Protein AF-A0AA41NEC6-F1 (afdb_monomer_lite)

Sequence (275 aa):
MKEASIQVDQLSPKTQAAPTDGHVLLQLNSQLFVGGTATRQRGFLGCIRSLQLNGMALDLEERAMVTPGVQPGCRGHCGSYGKLCRNGGKCREKPSGFFCDCSSSAYAGPFCSHEHSDIDQETALAGAQGFTGCLSAVQLNHVAPLKAALHPSHPAPVTVTGHVTESSCVAPAGTDATSRERTHSFADHSGTKDDREPLTHAIKSDSAVIGGLIAVVIFILLCIAAIAVRIYQQKRLYKRNEAKRSENVESAQDVLKSELNIQNTVNESQKEYFF

Radius of gyration: 41.67 Å; chains: 1; bounding box: 81×92×120 Å

Secondary structure (DSSP, 8-state):
--EEEE--TTSPPEEEEPPTT--SS----SPP-SSS-TT-SS---S---S-EETTEEP-HHHHHHTSTT--SS---HHHHHGGG--TTPEEEEETTEEEEE-TTSSEETTTT-EE-TTS-HHHHHHHHH---S---S--BTTB-SHHHHTSTT--------S------------S-------------------------------HHHHHHHHHHHHHHHHHHHHHHHHHHHHHHHHHHHHHHHHHHHHHHHHHHHHHHHHHHTTT--------

Foldseek 3Di:
DDWDWDDDDPDDIDIDHDDPPDDPDPPDPDDDDDQADPVPPDGHDADDPQDDDPNHTDPVQVVQVPDPPGHRDDDFLCNVCVVLQPAPFGWDGDRPHIFTHCVVGQADDRRSPHHPPPAPPVRVVCVVVDDDADDAFDDDPNDPDVVVVPDPPDPDPDDDDDDDDDDDRDDPPDPDPPPPPPPPDPDDDDDDDDDDDDDPPDPPPVPVVVVVVVVVVVVVVVVVVVVVVVVVVVVVVVVVVVVVVVVVVVVVVVVVVVVVVVVVVVPPPDDDDDD

Organism: Sciurus carolinensis (NCBI:txid30640)

InterPro domains:
  IPR000742 EGF-like domain [PS50026] (75-113)
  IPR001791 Laminin G domain [PF02210] (2-55)
  IPR001791 Laminin G domain [PS50025] (1-74)
  IPR013320 Concanavalin A-like lectin/glucanase domain superfamily [SSF49899] (3-76)
  IPR050372 Neurexin-related cell adhesion and synaptic protein [PTHR15036] (2-116)

Structure (mmCIF, N/CA/C/O backbone):
data_AF-A0AA41NEC6-F1
#
_entry.id   AF-A0AA41NEC6-F1
#
loop_
_atom_site.group_PDB
_atom_site.id
_atom_site.type_symbol
_atom_site.label_atom_id
_atom_site.label_alt_id
_atom_site.label_comp_id
_atom_site.label_asym_id
_atom_site.label_entity_id
_atom_site.label_seq_id
_atom_site.pdbx_PDB_ins_code
_atom_site.Cartn_x
_atom_site.Cartn_y
_atom_site.Cartn_z
_atom_site.occupancy
_atom_site.B_iso_or_equiv
_atom_site.auth_seq_id
_atom_site.auth_comp_id
_atom_site.auth_asym_id
_atom_site.auth_atom_id
_atom_site.pdbx_PDB_model_num
ATOM 1 N N . MET A 1 1 ? -1.261 -32.528 27.738 1.00 62.19 1 MET A N 1
ATOM 2 C CA . MET A 1 1 ? -1.260 -31.120 28.198 1.00 62.19 1 MET A CA 1
ATOM 3 C C . MET A 1 1 ? -2.325 -30.380 27.404 1.00 62.19 1 MET A C 1
ATOM 5 O O . MET A 1 1 ? -2.537 -30.752 26.260 1.00 62.19 1 MET A O 1
ATOM 9 N N . LYS A 1 2 ? -3.055 -29.435 28.007 1.00 73.12 2 LYS A N 1
ATOM 10 C CA . LYS A 1 2 ? -4.070 -28.644 27.290 1.00 73.12 2 LYS A CA 1
ATOM 11 C C . LYS A 1 2 ? -3.402 -27.407 26.720 1.00 73.12 2 LYS A C 1
ATOM 13 O O . LYS A 1 2 ? -2.669 -26.736 27.444 1.00 73.12 2 LYS A O 1
ATOM 18 N N . GLU A 1 3 ? -3.667 -27.112 25.462 1.00 84.38 3 GLU A N 1
ATOM 19 C CA . GLU A 1 3 ? -3.006 -26.029 24.754 1.00 84.38 3 GLU A CA 1
ATOM 20 C C . GLU A 1 3 ? -3.979 -25.299 23.831 1.00 84.38 3 GLU A C 1
ATOM 22 O O . GLU A 1 3 ? -4.956 -25.875 23.356 1.00 84.38 3 GLU A O 1
ATOM 27 N N . ALA A 1 4 ? -3.722 -24.014 23.616 1.00 86.75 4 ALA A N 1
ATOM 28 C CA . ALA A 1 4 ? -4.403 -23.185 22.638 1.00 86.75 4 ALA A CA 1
ATOM 29 C C . ALA A 1 4 ? -3.397 -22.796 21.556 1.00 86.75 4 ALA A C 1
ATOM 31 O O . ALA A 1 4 ? -2.295 -22.351 21.876 1.00 86.75 4 ALA A O 1
ATOM 32 N N . SER A 1 5 ? -3.769 -22.948 20.288 1.00 90.75 5 SER A N 1
ATOM 33 C CA . SER A 1 5 ? -2.927 -22.579 19.149 1.00 90.75 5 SER A CA 1
ATOM 34 C C . SER A 1 5 ? -3.571 -21.464 18.338 1.00 90.75 5 SER A C 1
ATOM 36 O O . SER A 1 5 ? -4.751 -21.553 17.997 1.00 90.75 5 SER A O 1
ATOM 38 N N . ILE A 1 6 ? -2.786 -20.454 17.970 1.00 93.81 6 ILE A N 1
ATOM 39 C CA . ILE A 1 6 ? -3.185 -19.421 17.014 1.00 93.81 6 ILE A CA 1
ATOM 40 C C . ILE A 1 6 ? -2.267 -19.456 15.797 1.00 93.81 6 ILE A C 1
ATOM 42 O O . ILE A 1 6 ? -1.045 -19.533 15.925 1.00 93.81 6 ILE A O 1
ATOM 46 N N . GLN A 1 7 ? -2.863 -19.386 14.612 1.00 92.62 7 GLN A N 1
ATOM 47 C CA . GLN A 1 7 ? -2.146 -19.304 13.349 1.00 92.62 7 GLN A CA 1
ATOM 48 C C . GLN A 1 7 ? -2.602 -18.060 12.597 1.00 92.62 7 GLN A C 1
ATOM 50 O O . GLN A 1 7 ? -3.797 -17.793 12.488 1.00 92.62 7 GLN A O 1
ATOM 55 N N . VAL A 1 8 ? -1.633 -17.301 12.095 1.00 91.62 8 VAL A N 1
ATOM 56 C CA . VAL A 1 8 ? -1.871 -16.134 11.248 1.00 91.62 8 VAL A CA 1
ATOM 57 C C . VAL A 1 8 ? -1.198 -16.409 9.912 1.00 91.62 8 VAL A C 1
ATOM 59 O O . VAL A 1 8 ? -0.008 -16.721 9.866 1.00 91.62 8 VAL A O 1
ATOM 62 N N . ASP A 1 9 ? -1.977 -16.327 8.838 1.00 88.69 9 ASP A N 1
ATOM 63 C CA . ASP A 1 9 ? -1.541 -16.627 7.476 1.00 88.69 9 ASP A CA 1
ATOM 64 C C . ASP A 1 9 ? -0.887 -18.019 7.359 1.00 88.69 9 ASP A C 1
ATOM 66 O O . ASP A 1 9 ? -1.443 -19.019 7.809 1.00 88.69 9 ASP A O 1
ATOM 70 N N . GLN A 1 10 ? 0.292 -18.091 6.740 1.00 89.25 10 GLN A N 1
ATOM 71 C CA . GLN A 1 10 ? 1.081 -19.315 6.570 1.00 89.25 10 GLN A CA 1
ATOM 72 C C . GLN A 1 10 ? 2.218 -19.422 7.597 1.00 89.25 10 GLN A C 1
ATOM 74 O O . GLN A 1 10 ? 3.169 -20.178 7.402 1.00 89.25 10 GLN A O 1
ATOM 79 N N . LEU A 1 11 ? 2.158 -18.641 8.680 1.00 91.81 11 LEU A N 1
ATOM 80 C CA . LEU A 1 11 ? 3.154 -18.711 9.744 1.00 91.81 11 LEU A CA 1
ATOM 81 C C . LEU A 1 11 ? 2.948 -19.972 10.588 1.00 91.81 11 LEU A C 1
ATOM 83 O O . LEU A 1 11 ? 1.857 -20.548 10.634 1.00 91.81 11 LEU A O 1
ATOM 87 N N . SER A 1 12 ? 4.008 -20.404 11.270 1.00 92.81 12 SER A N 1
ATOM 88 C CA . SER A 1 12 ? 3.934 -21.516 12.213 1.00 92.81 12 SER A CA 1
ATOM 89 C C . SER A 1 12 ? 2.975 -21.181 13.368 1.00 92.81 12 SER A C 1
ATOM 91 O O . SER A 1 12 ? 3.051 -20.076 13.919 1.00 92.81 12 SER A O 1
ATOM 93 N N . PRO A 1 13 ? 2.070 -22.104 13.755 1.00 92.31 13 PRO A N 1
ATOM 94 C CA . PRO A 1 13 ? 1.157 -21.873 14.866 1.00 92.31 13 PRO A CA 1
ATOM 95 C C . PRO A 1 13 ? 1.908 -21.551 16.160 1.00 92.31 13 PRO A C 1
ATOM 97 O O . PRO A 1 13 ? 2.875 -22.220 16.531 1.00 92.31 13 PRO A O 1
ATOM 100 N N . LYS A 1 14 ? 1.448 -20.519 16.864 1.00 93.06 14 LYS A N 1
ATOM 101 C CA . LYS A 1 14 ? 1.899 -20.181 18.214 1.00 93.06 14 LYS A CA 1
ATOM 102 C C . LYS A 1 14 ? 1.005 -20.902 19.211 1.00 93.06 14 LYS A C 1
ATOM 104 O O . LYS A 1 14 ? -0.193 -20.632 19.259 1.00 93.06 14 LYS A O 1
ATOM 109 N N . THR A 1 15 ? 1.599 -21.778 20.015 1.00 91.19 15 THR A N 1
ATOM 110 C CA . THR A 1 15 ? 0.887 -22.589 21.006 1.00 91.19 15 THR A CA 1
ATOM 111 C C . THR A 1 15 ? 1.175 -22.103 22.424 1.00 91.19 15 THR A C 1
ATOM 113 O O . THR A 1 15 ? 2.322 -21.815 22.768 1.00 91.19 15 THR A O 1
ATOM 116 N N . GLN A 1 16 ? 0.138 -22.012 23.254 1.00 88.12 16 GLN A N 1
ATOM 117 C CA . GLN A 1 16 ? 0.227 -21.647 24.664 1.00 88.12 16 GLN A CA 1
ATOM 118 C C . GLN A 1 16 ? -0.455 -22.710 25.527 1.00 88.12 16 GLN A C 1
ATOM 120 O O . GLN A 1 16 ? -1.596 -23.091 25.272 1.00 88.12 16 GLN A O 1
ATOM 125 N N . ALA A 1 17 ? 0.243 -23.177 26.562 1.00 84.44 17 ALA A N 1
ATOM 126 C CA . ALA A 1 17 ? -0.320 -24.114 27.525 1.00 84.44 17 ALA A CA 1
ATOM 127 C C . ALA A 1 17 ? -1.388 -23.428 28.390 1.00 84.44 17 ALA A C 1
ATOM 129 O O . ALA A 1 17 ? -1.221 -22.281 28.812 1.00 84.44 17 ALA A O 1
ATOM 130 N N . ALA A 1 18 ? -2.475 -24.143 28.673 1.00 77.38 18 ALA A N 1
ATOM 131 C CA . ALA A 1 18 ? -3.495 -23.670 29.597 1.00 77.38 18 ALA A CA 1
ATOM 132 C C . ALA A 1 18 ? -2.930 -23.593 31.034 1.00 77.38 18 ALA A C 1
ATOM 134 O O . ALA A 1 18 ? -2.132 -24.459 31.413 1.00 77.38 18 ALA A O 1
ATOM 135 N N . PRO A 1 19 ? -3.354 -22.610 31.853 1.00 80.00 19 PRO A N 1
ATOM 136 C CA . PRO A 1 19 ? -3.006 -22.555 33.271 1.00 80.00 19 PRO A CA 1
ATOM 137 C C . PRO A 1 19 ? -3.385 -23.849 33.999 1.00 80.00 19 PRO A C 1
ATOM 139 O O . PRO A 1 19 ? -4.381 -24.492 33.661 1.00 80.00 19 PRO A O 1
ATOM 142 N N . THR A 1 20 ? -2.622 -24.210 35.032 1.00 73.56 20 THR A N 1
ATOM 143 C CA . THR A 1 20 ? -2.831 -25.446 35.808 1.00 73.56 20 THR A CA 1
ATOM 144 C C . THR A 1 20 ? -4.195 -25.506 36.498 1.00 73.56 20 THR A C 1
ATOM 146 O O . THR A 1 20 ? -4.709 -26.598 36.706 1.00 73.56 20 THR A O 1
ATOM 149 N N . ASP A 1 21 ? -4.793 -24.345 36.779 1.00 71.31 21 ASP A N 1
ATOM 150 C CA . ASP A 1 21 ? -6.106 -24.183 37.423 1.00 71.31 21 ASP A CA 1
ATOM 151 C C . ASP A 1 21 ? -7.253 -23.924 36.416 1.00 71.31 21 ASP A C 1
ATOM 153 O O . ASP A 1 21 ? -8.363 -23.534 36.771 1.00 71.31 21 ASP A O 1
ATOM 157 N N . GLY A 1 22 ? -6.984 -24.082 35.114 1.00 62.88 22 GLY A N 1
ATOM 158 C CA . GLY A 1 22 ? -7.928 -23.755 34.047 1.00 62.88 22 GLY A CA 1
ATOM 159 C C . GLY A 1 22 ? -9.013 -24.815 33.825 1.00 62.88 22 GLY A C 1
ATOM 160 O O . GLY A 1 22 ? -8.738 -26.020 33.744 1.00 62.88 22 GLY A O 1
ATOM 161 N N . HIS A 1 23 ? -10.256 -24.363 33.625 1.00 62.34 23 HIS A N 1
ATOM 162 C CA . HIS A 1 23 ? -11.361 -25.222 33.193 1.00 62.34 23 HIS A CA 1
ATOM 163 C C . HIS A 1 23 ? -11.008 -25.991 31.905 1.00 62.34 23 HIS A C 1
ATOM 165 O O . HIS A 1 23 ? -10.379 -25.467 30.988 1.00 62.34 23 HIS A O 1
ATOM 171 N N . VAL A 1 24 ? -11.419 -27.264 31.828 1.00 65.75 24 VAL A N 1
ATOM 172 C CA . VAL A 1 24 ? -11.190 -28.137 30.655 1.00 65.75 24 VAL A CA 1
ATOM 173 C C . VAL A 1 24 ? -11.948 -27.649 29.417 1.00 65.75 24 VAL A C 1
ATOM 175 O O . VAL A 1 24 ? -11.516 -27.898 28.298 1.00 65.75 24 VAL A O 1
ATOM 178 N N . LEU A 1 25 ? -13.062 -26.954 29.633 1.00 69.44 25 LEU A N 1
ATOM 179 C CA . LEU A 1 25 ? -13.948 -26.432 28.608 1.00 69.44 25 LEU A CA 1
ATOM 180 C C . LEU A 1 25 ? -14.277 -24.981 28.960 1.00 69.44 25 LEU A C 1
ATOM 182 O O . LEU A 1 25 ? -14.746 -24.713 30.067 1.00 69.44 25 LEU A O 1
ATOM 186 N N . LEU A 1 26 ? -14.062 -24.052 28.026 1.00 73.12 26 LEU A N 1
ATOM 187 C CA . LEU A 1 26 ? -14.617 -22.708 28.162 1.00 73.12 26 LEU A CA 1
ATOM 188 C C . LEU A 1 26 ? -16.119 -22.770 27.873 1.00 73.12 26 LEU A C 1
ATOM 190 O O . LEU A 1 26 ? -16.536 -22.860 26.719 1.00 73.12 26 LEU A O 1
ATOM 194 N N . GLN A 1 27 ? -16.935 -22.718 28.925 1.00 70.69 27 GLN A N 1
ATOM 195 C CA . GLN A 1 27 ? -18.376 -22.527 28.789 1.00 70.69 27 GLN A CA 1
ATOM 196 C C . GLN A 1 27 ? -18.670 -21.054 28.497 1.00 70.69 27 GLN A C 1
ATOM 198 O O . GLN A 1 27 ? -18.706 -20.209 29.390 1.00 70.69 27 GLN A O 1
ATOM 203 N N . LEU A 1 28 ? -18.857 -20.746 27.217 1.00 79.56 28 LEU A N 1
ATOM 204 C CA . LEU A 1 28 ? -19.244 -19.421 26.747 1.00 79.56 28 LEU A CA 1
ATOM 205 C C . LEU A 1 28 ? -20.775 -19.347 26.705 1.00 79.56 28 LEU A C 1
ATOM 207 O O . LEU A 1 28 ? -21.394 -19.787 25.743 1.00 79.56 28 LEU A O 1
ATOM 211 N N . ASN A 1 29 ? -21.380 -18.805 27.763 1.00 80.12 29 ASN A N 1
ATOM 212 C CA . ASN A 1 29 ? -22.838 -18.624 27.863 1.00 80.12 29 ASN A CA 1
ATOM 213 C C . ASN A 1 29 ? -23.310 -17.240 27.378 1.00 80.12 29 ASN A C 1
ATOM 215 O O . ASN A 1 29 ? -24.499 -16.929 27.425 1.00 80.12 29 ASN A O 1
ATOM 219 N N . SER A 1 30 ? -22.384 -16.378 26.960 1.00 82.69 30 SER A N 1
ATOM 220 C CA . SER A 1 30 ? -22.676 -15.037 26.460 1.00 82.69 30 SER A CA 1
ATOM 221 C C . SER A 1 30 ? -22.881 -15.022 24.944 1.00 82.69 30 SER A C 1
ATOM 223 O O . SER A 1 30 ? -22.492 -15.942 24.226 1.00 82.69 30 SER A O 1
ATOM 225 N N . GLN A 1 31 ? -23.484 -13.941 24.442 1.00 84.94 31 GLN A N 1
ATOM 226 C CA . GLN A 1 31 ? -23.571 -13.699 23.003 1.00 84.94 31 GLN A CA 1
ATOM 227 C C . GLN A 1 31 ? -22.172 -13.498 22.405 1.00 84.94 31 GLN A C 1
ATOM 229 O O . GLN A 1 31 ? -21.324 -12.818 22.989 1.00 84.94 31 GLN A O 1
ATOM 234 N N . LEU A 1 32 ? -21.951 -14.063 21.217 1.00 86.81 32 LEU A N 1
ATOM 235 C CA . LEU A 1 32 ? -20.746 -13.830 20.430 1.00 86.81 32 LEU A CA 1
ATOM 236 C C . LEU A 1 32 ? -20.825 -12.454 19.766 1.00 86.81 32 LEU A C 1
ATOM 238 O O . LEU A 1 32 ? -21.751 -12.182 19.003 1.00 86.81 32 LEU A O 1
ATOM 242 N N . PHE A 1 33 ? -19.819 -11.616 20.001 1.00 88.56 33 PHE A N 1
ATOM 243 C CA . PHE A 1 33 ? -19.672 -10.344 19.304 1.00 88.56 33 PHE A CA 1
ATOM 244 C C . PHE A 1 33 ? -18.506 -10.411 18.319 1.00 88.56 33 PHE A C 1
ATOM 246 O O . PHE A 1 33 ? -17.404 -10.828 18.671 1.00 88.56 33 PHE A O 1
ATOM 253 N N . VAL A 1 34 ? -18.752 -9.979 17.083 1.00 89.31 34 VAL A N 1
ATOM 254 C CA . VAL A 1 34 ? -17.757 -9.938 16.008 1.00 89.31 34 VAL A CA 1
ATOM 255 C C . VAL A 1 34 ? -17.603 -8.491 15.558 1.00 89.31 34 VAL A C 1
ATOM 257 O O . VAL A 1 34 ? -18.587 -7.808 15.290 1.00 89.31 34 VAL A O 1
ATOM 260 N N . GLY A 1 35 ? -16.363 -8.008 15.504 1.00 87.44 35 GLY A N 1
ATOM 261 C CA . GLY A 1 35 ? -16.047 -6.656 15.043 1.00 87.44 35 GLY A CA 1
ATOM 262 C C . GLY A 1 35 ? -16.316 -5.526 16.051 1.00 87.44 35 GLY A C 1
ATOM 263 O O . GLY A 1 35 ? -16.050 -4.366 15.758 1.00 87.44 35 GLY A O 1
ATOM 264 N N . GLY A 1 36 ? -16.791 -5.826 17.258 1.00 84.69 36 GLY A N 1
ATOM 265 C CA . GLY A 1 36 ? -17.037 -4.840 18.311 1.00 84.69 36 GLY A CA 1
ATOM 266 C C . GLY A 1 36 ? -17.657 -5.480 19.548 1.00 84.69 36 GLY A C 1
ATOM 267 O O . GLY A 1 36 ? -17.721 -6.698 19.645 1.00 84.69 36 GLY A O 1
ATOM 268 N N . THR A 1 37 ? -18.123 -4.664 20.490 1.00 81.56 37 THR A N 1
ATOM 269 C CA . THR A 1 37 ? -18.900 -5.099 21.663 1.00 81.56 37 THR A CA 1
ATOM 270 C C . THR A 1 37 ? -20.275 -4.428 21.656 1.00 81.56 37 THR A C 1
ATOM 272 O O . THR A 1 37 ? -20.506 -3.485 20.893 1.00 81.56 37 THR A O 1
ATOM 275 N N . ALA A 1 38 ? -21.183 -4.860 22.538 1.00 72.12 38 ALA A N 1
ATOM 276 C CA . ALA A 1 38 ? -22.517 -4.267 22.688 1.00 72.12 38 ALA A CA 1
ATOM 277 C C . ALA A 1 38 ? -22.506 -2.733 22.866 1.00 72.12 38 ALA A C 1
ATOM 279 O O . ALA A 1 38 ? -23.427 -2.053 22.422 1.00 72.12 38 ALA A O 1
ATOM 280 N N . THR A 1 39 ? -21.454 -2.176 23.475 1.00 74.75 39 THR A N 1
ATOM 281 C CA . THR A 1 39 ? -21.342 -0.741 23.781 1.00 74.75 39 THR A CA 1
ATOM 282 C C . THR A 1 39 ? -20.756 0.099 22.641 1.00 74.75 39 THR A C 1
ATOM 284 O O . THR A 1 39 ? -20.696 1.319 22.769 1.00 74.75 39 THR A O 1
ATOM 287 N N . ARG A 1 40 ? -20.334 -0.518 21.522 1.00 68.50 40 ARG A N 1
ATOM 288 C CA . ARG A 1 40 ? -19.826 0.135 20.291 1.00 68.50 40 ARG A CA 1
ATOM 289 C C . ARG A 1 40 ? -18.704 1.174 20.480 1.00 68.50 40 ARG A C 1
ATOM 291 O O . ARG A 1 40 ? -18.447 1.950 19.567 1.00 68.50 40 ARG A O 1
ATOM 298 N N . GLN A 1 41 ? -18.012 1.209 21.622 1.00 65.56 41 GLN A N 1
ATOM 299 C CA . GLN A 1 41 ? -17.148 2.354 21.935 1.00 65.56 41 GLN A CA 1
ATOM 300 C C . GLN A 1 41 ? -15.899 2.449 21.048 1.00 65.56 41 GLN A C 1
ATOM 302 O O . GLN A 1 41 ? -15.521 3.563 20.702 1.00 65.56 41 GLN A O 1
ATOM 307 N N . ARG A 1 42 ? -15.297 1.320 20.638 1.00 72.31 42 ARG A N 1
ATOM 308 C CA . ARG A 1 42 ? -14.213 1.224 19.635 1.00 72.31 42 ARG A CA 1
ATOM 309 C C . ARG A 1 42 ? -14.157 -0.200 19.067 1.00 72.31 42 ARG A C 1
ATOM 311 O O . ARG A 1 42 ? -13.582 -1.086 19.690 1.00 72.31 42 ARG A O 1
ATOM 318 N N . GLY A 1 43 ? -14.818 -0.431 17.936 1.00 81.44 43 GLY A N 1
ATOM 319 C CA . GLY A 1 43 ? -14.823 -1.726 17.245 1.00 81.44 43 GLY A CA 1
ATOM 320 C C . GLY A 1 43 ? -13.708 -1.862 16.204 1.00 81.44 43 GLY A C 1
ATOM 321 O O . GLY A 1 43 ? -12.994 -0.907 15.902 1.00 81.44 43 GLY A O 1
ATOM 322 N N . PHE A 1 44 ? -13.589 -3.056 15.634 1.00 87.31 44 PHE A N 1
ATOM 323 C CA . PHE A 1 44 ? -12.805 -3.301 14.429 1.00 87.31 44 PHE A CA 1
ATOM 324 C C . PHE A 1 44 ? -13.454 -2.588 13.236 1.00 87.31 44 PHE A C 1
ATOM 326 O O . PHE A 1 44 ? -14.664 -2.675 13.034 1.00 87.31 44 PHE A O 1
ATOM 333 N N . LEU A 1 45 ? -12.638 -1.915 12.427 1.00 85.25 45 LEU A N 1
ATOM 334 C CA . LEU A 1 45 ? -13.051 -1.301 11.168 1.00 85.25 45 LEU A CA 1
ATOM 335 C C . LEU A 1 45 ? -12.314 -2.002 10.029 1.00 85.25 45 LEU A C 1
ATOM 337 O O . LEU A 1 45 ? -11.090 -1.934 9.944 1.00 85.25 45 LEU A O 1
ATOM 341 N N . GLY A 1 46 ? -13.061 -2.683 9.166 1.00 82.62 46 GLY A N 1
ATOM 342 C CA . GLY A 1 46 ? -12.505 -3.432 8.047 1.00 82.62 46 GLY A CA 1
ATOM 343 C C . GLY A 1 46 ? -13.455 -4.520 7.568 1.00 82.62 46 GLY A C 1
ATOM 344 O O . GLY A 1 46 ? -14.642 -4.511 7.887 1.00 82.62 46 GLY A O 1
ATOM 345 N N . CYS A 1 47 ? -12.914 -5.480 6.823 1.00 82.50 47 CYS A N 1
ATOM 346 C CA . CYS A 1 47 ? -13.675 -6.608 6.303 1.00 82.50 47 CYS A CA 1
ATOM 347 C C . CYS A 1 47 ? -13.325 -7.902 7.038 1.00 82.50 47 CYS A C 1
ATOM 349 O O . CYS A 1 47 ? -12.152 -8.200 7.263 1.00 82.50 47 CYS A O 1
ATOM 351 N N . ILE A 1 48 ? -14.348 -8.695 7.352 1.00 87.75 48 ILE A N 1
ATOM 352 C CA . ILE A 1 48 ? -14.219 -10.059 7.870 1.00 87.75 48 ILE A CA 1
ATOM 353 C C . ILE A 1 48 ? -14.908 -10.979 6.866 1.00 87.75 48 ILE A C 1
ATOM 355 O O . ILE A 1 48 ? -16.007 -10.683 6.403 1.00 87.75 48 ILE A O 1
ATOM 359 N N . ARG A 1 49 ? -14.256 -12.085 6.508 1.00 85.94 49 ARG A N 1
ATOM 360 C CA . ARG A 1 49 ? -14.790 -13.094 5.587 1.00 85.94 49 ARG A CA 1
ATOM 361 C C . ARG A 1 49 ? -14.465 -14.490 6.095 1.00 85.94 49 ARG A C 1
ATOM 363 O O . ARG A 1 49 ? -13.489 -14.655 6.822 1.00 85.94 49 ARG A O 1
ATOM 370 N N . SER A 1 50 ? -15.248 -15.476 5.664 1.00 86.19 50 SER A N 1
ATOM 371 C CA . SER A 1 50 ? -14.989 -16.898 5.934 1.00 86.19 50 SER A CA 1
ATOM 372 C C . SER A 1 50 ? -14.836 -17.231 7.426 1.00 86.19 50 SER A C 1
ATOM 374 O O . SER A 1 50 ? -14.017 -18.073 7.789 1.00 86.19 50 SER A O 1
ATOM 376 N N . LEU A 1 51 ? -15.602 -16.565 8.298 1.00 90.19 51 LEU A N 1
ATOM 377 C CA . LEU A 1 51 ? -15.567 -16.846 9.730 1.00 90.19 51 LEU A CA 1
ATOM 378 C C . LEU A 1 51 ? -16.178 -18.222 10.001 1.00 90.19 51 LEU A C 1
ATOM 380 O O . LEU A 1 51 ? -17.317 -18.493 9.623 1.00 90.19 51 LEU A O 1
ATOM 384 N N . GLN A 1 52 ? -15.417 -19.066 10.689 1.00 91.94 52 GLN A N 1
ATOM 385 C CA . GLN A 1 52 ? -15.873 -20.369 11.148 1.00 91.94 52 GLN A CA 1
ATOM 386 C C . GLN A 1 52 ? -15.779 -20.433 12.666 1.00 91.94 52 GLN A C 1
ATOM 388 O O . GLN A 1 52 ? -14.771 -20.034 13.250 1.00 91.94 52 GLN A O 1
ATOM 393 N N . LEU A 1 53 ? -16.821 -20.960 13.300 1.00 90.50 53 LEU A N 1
ATOM 394 C CA . LEU A 1 53 ? -16.853 -21.213 14.733 1.00 90.50 53 LEU A CA 1
ATOM 395 C C . LEU A 1 53 ? -17.090 -22.706 14.948 1.00 90.50 53 LEU A C 1
ATOM 397 O O . LEU A 1 53 ? -18.082 -23.248 14.468 1.00 90.50 53 LEU A O 1
ATOM 401 N N . ASN A 1 54 ? -16.172 -23.378 15.644 1.00 89.12 54 ASN A N 1
ATOM 402 C CA . ASN A 1 54 ? -16.232 -24.828 15.873 1.00 89.12 54 ASN A CA 1
ATOM 403 C C . ASN A 1 54 ? -16.399 -25.645 14.572 1.00 89.12 54 ASN A C 1
ATOM 405 O O . ASN A 1 54 ? -17.125 -26.633 14.537 1.00 89.12 54 ASN A O 1
ATOM 409 N N . GLY A 1 55 ? -15.759 -25.201 13.484 1.00 88.94 55 GLY A N 1
ATOM 410 C CA . GLY A 1 55 ? -15.847 -25.831 12.160 1.00 88.94 55 GLY A CA 1
ATOM 411 C C . GLY A 1 55 ? -17.118 -25.507 11.364 1.00 88.94 55 GLY A C 1
ATOM 412 O O . GLY A 1 55 ? -17.235 -25.930 10.218 1.00 88.94 55 GLY A O 1
ATOM 413 N N . MET A 1 56 ? -18.057 -24.740 11.924 1.00 92.75 56 MET A N 1
ATOM 414 C CA . MET A 1 56 ? -19.258 -24.290 11.218 1.00 92.75 56 MET A CA 1
ATOM 415 C C . MET A 1 56 ? -19.036 -22.900 10.628 1.00 92.75 56 MET A C 1
ATOM 417 O O . MET A 1 56 ? -18.683 -21.965 11.349 1.00 92.75 56 MET A O 1
ATOM 421 N N . ALA A 1 57 ? -19.251 -22.753 9.321 1.00 88.81 57 ALA A N 1
ATOM 422 C CA . ALA A 1 57 ? -19.222 -21.452 8.663 1.00 88.81 57 ALA A CA 1
ATOM 423 C C . ALA A 1 57 ? -20.441 -20.621 9.081 1.00 88.81 57 ALA A C 1
ATOM 425 O O . ALA A 1 57 ? -21.574 -21.093 8.998 1.00 88.81 57 ALA A O 1
ATOM 426 N N . LEU A 1 58 ? -20.199 -19.389 9.527 1.00 90.38 58 LEU A N 1
ATOM 427 C CA . LEU A 1 58 ? -21.256 -18.458 9.906 1.00 90.38 58 LEU A CA 1
ATOM 428 C C . LEU A 1 58 ? -21.547 -17.503 8.744 1.00 90.38 58 LEU A C 1
ATOM 430 O O . LEU A 1 58 ? -20.623 -16.877 8.219 1.00 90.38 58 LEU A O 1
ATOM 434 N N . ASP A 1 59 ? -22.821 -17.364 8.371 1.00 87.62 59 ASP A N 1
A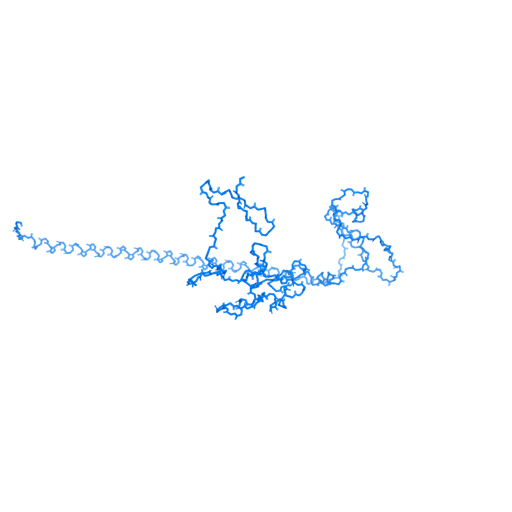TOM 435 C CA . ASP A 1 59 ? -23.236 -16.397 7.352 1.00 87.62 59 ASP A CA 1
ATOM 436 C C . ASP A 1 59 ? -23.182 -14.972 7.920 1.00 87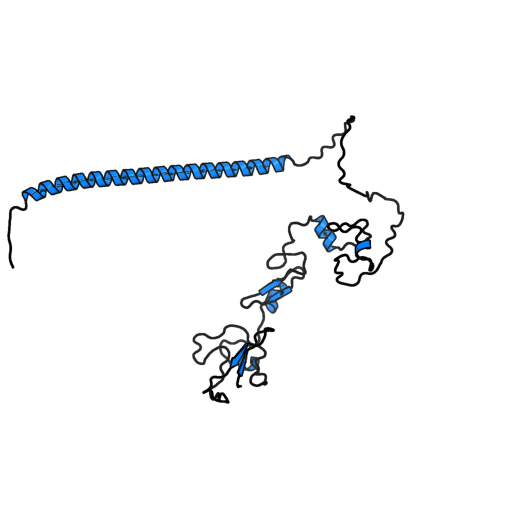.62 59 ASP A C 1
ATOM 438 O O . ASP A 1 59 ? -24.039 -14.523 8.688 1.00 87.62 59 ASP A O 1
ATOM 442 N N . LEU A 1 60 ? -22.109 -14.265 7.570 1.00 89.00 60 LEU A N 1
ATOM 443 C CA . LEU A 1 60 ? -21.909 -12.876 7.966 1.00 89.00 60 LEU A CA 1
ATOM 444 C C . LEU A 1 60 ? -22.632 -11.890 7.046 1.00 89.00 60 LEU A C 1
ATOM 446 O O . LEU A 1 60 ? -22.837 -10.746 7.449 1.00 89.00 60 LEU A O 1
ATOM 450 N N . GLU A 1 61 ? -23.004 -12.292 5.833 1.00 87.62 61 GLU A N 1
ATOM 451 C CA . GLU A 1 61 ? -23.592 -11.396 4.841 1.00 87.62 61 GLU A CA 1
ATOM 452 C C . GLU A 1 61 ? -25.054 -11.107 5.173 1.00 87.62 61 GLU A C 1
ATOM 454 O O . GLU A 1 61 ? -25.449 -9.941 5.258 1.00 87.62 61 GLU A O 1
ATOM 459 N N . GLU A 1 62 ? -25.826 -12.146 5.494 1.00 88.25 62 GLU A N 1
ATOM 460 C CA . GLU A 1 62 ? -27.196 -11.991 5.993 1.00 88.25 62 GLU A CA 1
ATOM 461 C C . GLU A 1 62 ? -27.218 -11.162 7.288 1.00 88.25 62 GLU A C 1
ATOM 463 O O . GLU A 1 62 ? -28.024 -10.242 7.464 1.00 88.25 62 GLU A O 1
ATOM 468 N N . ARG A 1 63 ? -26.268 -11.423 8.196 1.00 89.12 63 ARG A N 1
ATOM 469 C CA . ARG A 1 63 ? -26.151 -10.675 9.455 1.00 89.12 63 ARG A CA 1
ATOM 470 C C . ARG A 1 63 ? -25.767 -9.215 9.239 1.00 89.12 63 ARG A C 1
ATOM 472 O O . ARG A 1 63 ? -26.262 -8.359 9.977 1.00 89.12 63 ARG A O 1
ATOM 479 N N . ALA A 1 64 ? -24.945 -8.916 8.237 1.00 89.00 64 ALA A N 1
ATOM 480 C CA . ALA A 1 64 ? -24.567 -7.551 7.890 1.00 89.00 64 ALA A CA 1
ATOM 481 C C . ALA A 1 64 ? -25.772 -6.713 7.438 1.00 89.00 64 ALA A C 1
ATOM 483 O O . ALA A 1 64 ? -25.875 -5.559 7.848 1.00 89.00 64 ALA A O 1
ATOM 484 N N . MET A 1 65 ? -26.720 -7.287 6.684 1.00 87.69 65 MET A N 1
ATOM 485 C CA . MET A 1 65 ? -27.889 -6.549 6.170 1.00 87.69 65 MET A CA 1
ATOM 486 C C . MET A 1 65 ? -28.759 -5.927 7.268 1.00 87.69 65 MET A C 1
ATOM 488 O O . MET A 1 65 ? -29.375 -4.885 7.061 1.00 87.69 65 MET A O 1
ATOM 492 N N . VAL A 1 66 ? -28.805 -6.555 8.442 1.00 89.50 66 VAL A N 1
ATOM 493 C CA . VAL A 1 66 ? -29.641 -6.122 9.573 1.00 89.50 66 VAL A CA 1
ATOM 494 C C . VAL A 1 66 ? -28.839 -5.467 10.700 1.00 89.50 66 VAL A C 1
ATOM 496 O O . VAL A 1 66 ? -29.404 -5.132 11.741 1.00 89.50 66 VAL A O 1
ATOM 499 N N . THR A 1 67 ? -27.528 -5.272 10.518 1.00 86.75 67 THR A N 1
ATOM 500 C CA . THR A 1 67 ? -26.647 -4.678 11.533 1.00 86.75 67 THR A CA 1
ATOM 501 C C . THR A 1 67 ? -26.332 -3.217 11.188 1.00 86.75 67 THR A C 1
ATOM 503 O O . THR A 1 67 ? -25.612 -2.950 10.226 1.00 86.75 67 THR A O 1
ATOM 506 N N . PRO A 1 68 ? -26.800 -2.232 11.983 1.00 86.19 68 PRO A N 1
ATOM 507 C CA . PRO A 1 68 ? -26.566 -0.821 11.687 1.00 86.19 68 PRO A CA 1
ATOM 508 C C . PRO A 1 68 ? -25.078 -0.460 11.680 1.00 86.19 68 PRO A C 1
ATOM 510 O O . PRO A 1 68 ? -24.399 -0.640 12.698 1.00 86.19 68 PRO A O 1
ATOM 513 N N . GLY A 1 69 ? -24.609 0.120 10.572 1.00 82.62 69 GLY A N 1
ATOM 514 C CA . GLY A 1 69 ? -23.214 0.530 10.375 1.00 82.62 69 GLY A CA 1
ATOM 515 C C . GLY A 1 69 ? -22.320 -0.530 9.723 1.00 82.62 69 GLY A C 1
ATOM 516 O O . GLY A 1 69 ? -21.122 -0.299 9.597 1.00 82.62 69 GLY A O 1
ATOM 517 N N . VAL A 1 70 ? -22.883 -1.665 9.301 1.00 86.00 70 VAL A N 1
ATOM 518 C CA . VAL A 1 70 ? -22.179 -2.725 8.567 1.00 86.00 70 VAL A CA 1
ATOM 519 C C . VAL A 1 70 ? -22.804 -2.851 7.179 1.00 86.00 70 VAL A C 1
ATOM 521 O O . VAL A 1 70 ? -24.019 -2.763 7.035 1.00 86.00 70 VAL A O 1
ATOM 524 N N . GLN A 1 71 ? -21.978 -3.016 6.147 1.00 85.50 71 GLN A N 1
ATOM 525 C CA . GLN A 1 71 ? -22.445 -3.230 4.775 1.00 85.50 71 GLN A CA 1
ATOM 526 C C . GLN A 1 71 ? -22.214 -4.691 4.366 1.00 85.50 71 GLN A C 1
ATOM 528 O O . GLN A 1 71 ? -21.159 -5.237 4.701 1.00 85.50 71 GLN A O 1
ATOM 533 N N . PRO A 1 72 ? -23.172 -5.334 3.668 1.00 84.62 72 PRO A N 1
ATOM 534 C CA . PRO A 1 72 ? -22.953 -6.652 3.093 1.00 84.62 72 PRO A CA 1
ATOM 535 C C . PRO A 1 72 ? -21.914 -6.575 1.972 1.00 84.62 72 PRO A C 1
ATOM 537 O O . PRO A 1 72 ? -21.866 -5.618 1.192 1.00 84.62 72 PRO A O 1
ATOM 540 N N . GLY A 1 73 ? -21.086 -7.613 1.900 1.00 77.88 73 GLY A N 1
ATOM 541 C CA . GLY A 1 73 ? -19.962 -7.678 0.981 1.00 77.88 73 GLY A CA 1
ATOM 542 C C . GLY A 1 73 ? -18.794 -6.768 1.371 1.00 77.88 73 GLY A C 1
ATOM 543 O O . GLY A 1 73 ? -18.896 -5.825 2.148 1.00 77.88 73 GLY A O 1
ATOM 544 N N . CYS A 1 74 ? -17.637 -7.063 0.792 1.00 75.38 74 CYS A N 1
ATOM 545 C CA . CYS A 1 74 ? -16.455 -6.220 0.888 1.00 75.38 74 CYS A CA 1
ATOM 546 C C . CYS A 1 74 ? -16.008 -5.905 -0.534 1.00 75.38 74 CYS A C 1
ATOM 548 O O . CYS A 1 74 ? -15.345 -6.719 -1.182 1.00 75.38 74 CYS A O 1
ATOM 550 N N . ARG A 1 75 ? -16.404 -4.738 -1.054 1.00 69.38 75 ARG A N 1
ATOM 551 C CA . ARG A 1 75 ? -15.823 -4.244 -2.304 1.00 69.38 75 ARG A CA 1
ATOM 552 C C . ARG A 1 75 ? -14.414 -3.769 -1.993 1.00 69.38 75 ARG A C 1
ATOM 554 O O . ARG A 1 75 ? -14.220 -2.669 -1.487 1.00 69.38 75 ARG A O 1
ATOM 561 N N . GLY A 1 76 ? -13.446 -4.628 -2.286 1.00 74.00 76 GLY A N 1
ATOM 562 C CA . GLY A 1 76 ? -12.047 -4.238 -2.303 1.00 74.00 76 GLY A CA 1
ATOM 563 C C . GLY A 1 76 ? -11.836 -3.038 -3.231 1.00 74.00 76 GLY A C 1
ATOM 564 O O . GLY A 1 76 ? -12.567 -2.840 -4.211 1.00 74.00 76 GLY A O 1
ATOM 565 N N . HIS A 1 77 ? -10.837 -2.222 -2.925 1.00 81.75 77 HIS A N 1
ATOM 566 C CA . HIS A 1 77 ? -10.508 -1.040 -3.705 1.00 81.75 77 HIS A CA 1
ATOM 567 C C . HIS A 1 77 ? -10.177 -1.404 -5.156 1.00 81.75 77 HIS A C 1
ATOM 569 O O . HIS A 1 77 ? -10.530 -0.657 -6.062 1.00 81.75 77 HIS A O 1
ATOM 575 N N . CYS A 1 78 ? -9.606 -2.576 -5.420 1.00 88.50 78 CYS A N 1
ATOM 576 C CA . CYS A 1 78 ? -9.328 -3.050 -6.770 1.00 88.50 78 CYS A CA 1
ATOM 577 C C . CYS A 1 78 ? -10.585 -3.321 -7.603 1.00 88.50 78 CYS A C 1
ATOM 579 O O . CYS A 1 78 ? -10.524 -3.182 -8.822 1.00 88.50 78 CYS A O 1
ATOM 581 N N . GLY A 1 79 ? -11.731 -3.630 -6.989 1.00 83.50 79 GLY A N 1
ATOM 582 C CA . GLY A 1 79 ? -12.994 -3.766 -7.724 1.00 83.50 79 GLY A CA 1
ATOM 583 C C . GLY A 1 79 ? -13.465 -2.440 -8.335 1.00 83.50 79 GLY A C 1
ATOM 584 O O . GLY A 1 79 ? -13.973 -2.412 -9.453 1.00 83.50 79 GLY A O 1
ATOM 585 N N . SER A 1 80 ? -13.248 -1.330 -7.627 1.00 82.06 80 SER A N 1
ATOM 586 C CA . SER A 1 80 ? -13.662 0.013 -8.064 1.00 82.06 80 SER A CA 1
ATOM 587 C C . SER A 1 80 ? -12.560 0.757 -8.827 1.00 82.06 80 SER A C 1
ATOM 589 O O . SER A 1 80 ? -12.821 1.446 -9.816 1.00 82.06 80 SER A O 1
ATOM 591 N N . TYR A 1 81 ? -11.320 0.611 -8.368 1.00 85.56 81 TYR A N 1
ATOM 592 C CA . TYR A 1 81 ? -10.163 1.402 -8.777 1.00 85.56 81 TYR A CA 1
ATOM 593 C C . TYR A 1 81 ? -9.104 0.595 -9.531 1.00 85.56 81 TYR A C 1
ATOM 595 O O . TYR A 1 81 ? -8.162 1.186 -10.046 1.00 85.56 81 TYR A O 1
ATOM 603 N N . GLY A 1 82 ? -9.247 -0.727 -9.668 1.00 89.50 82 GLY A N 1
ATOM 604 C CA . GLY A 1 82 ? -8.241 -1.566 -10.331 1.00 89.50 82 GLY A CA 1
ATOM 605 C C . GLY A 1 82 ? -7.976 -1.172 -11.783 1.00 89.50 82 GLY A C 1
ATOM 606 O O . GLY A 1 82 ? -6.841 -1.245 -12.238 1.00 89.50 82 GLY A O 1
ATOM 607 N N . LYS A 1 83 ? -8.988 -0.630 -12.472 1.00 92.25 83 LYS A N 1
ATOM 608 C CA . LYS A 1 83 ? -8.865 -0.057 -13.824 1.00 92.25 83 LYS A CA 1
ATOM 609 C C . LYS A 1 83 ? -7.931 1.159 -13.924 1.00 92.25 83 LYS A C 1
ATOM 611 O O . LYS A 1 83 ? -7.627 1.597 -15.027 1.00 92.25 83 LYS A O 1
ATOM 616 N N . LEU A 1 84 ? -7.525 1.743 -12.794 1.00 94.00 84 LEU A N 1
ATOM 617 C CA . LEU A 1 84 ? -6.538 2.821 -12.759 1.00 94.00 84 LEU A CA 1
ATOM 618 C C . LEU A 1 84 ? -5.109 2.292 -12.935 1.00 94.00 84 LEU A C 1
ATOM 620 O O . LEU A 1 84 ? -4.249 3.065 -13.343 1.00 94.00 84 LEU A O 1
ATOM 624 N N . CYS A 1 85 ? -4.857 1.004 -12.676 1.00 94.31 85 CYS A N 1
ATOM 625 C CA . CYS A 1 85 ? -3.577 0.373 -12.981 1.00 94.31 85 CYS A CA 1
ATOM 626 C C . CYS A 1 85 ? -3.446 0.176 -14.492 1.00 94.31 85 CYS A C 1
ATOM 628 O O . CYS A 1 85 ? -4.214 -0.572 -15.099 1.00 94.31 85 CYS A O 1
ATOM 630 N N . ARG A 1 86 ? -2.493 0.880 -15.105 1.00 93.75 86 ARG A N 1
ATOM 631 C CA . ARG A 1 86 ? -2.270 0.862 -16.555 1.00 93.75 86 ARG A CA 1
ATOM 632 C C . ARG A 1 86 ? -1.224 -0.175 -16.950 1.00 93.75 86 ARG A C 1
ATOM 634 O O . ARG A 1 86 ? -0.578 -0.775 -16.097 1.00 93.75 86 ARG A O 1
ATOM 641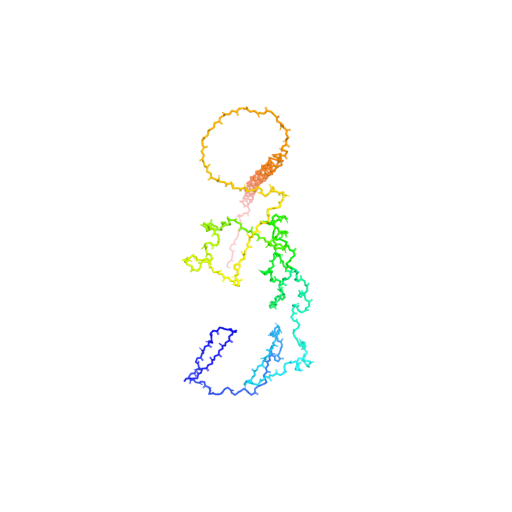 N N . ASN A 1 87 ? -1.082 -0.388 -18.257 1.00 91.44 87 ASN A N 1
ATOM 642 C CA . ASN A 1 87 ? 0.031 -1.123 -18.864 1.00 91.44 87 ASN A CA 1
ATOM 643 C C . ASN A 1 87 ? 0.277 -2.525 -18.279 1.00 91.44 87 ASN A C 1
ATOM 645 O O . ASN A 1 87 ? 1.412 -2.947 -18.082 1.00 91.44 87 ASN A O 1
ATOM 649 N N . GLY A 1 88 ? -0.806 -3.244 -17.972 1.00 86.94 88 GLY A N 1
ATOM 650 C CA . GLY A 1 88 ? -0.726 -4.591 -17.404 1.00 86.94 88 GLY A CA 1
ATOM 651 C C . GLY A 1 88 ? -0.344 -4.641 -15.920 1.00 86.94 88 GLY A C 1
ATOM 652 O O . GLY A 1 88 ? -0.127 -5.731 -15.394 1.00 86.94 88 GLY A O 1
ATOM 653 N N . GLY A 1 89 ? -0.291 -3.497 -15.229 1.00 92.62 89 GLY A N 1
ATOM 654 C CA . GLY A 1 89 ? -0.077 -3.428 -13.787 1.00 92.62 89 GLY A CA 1
ATOM 655 C C . GLY A 1 89 ? -1.187 -4.130 -13.002 1.00 92.62 89 GLY A C 1
ATOM 656 O O . GLY A 1 89 ? -2.379 -3.951 -13.269 1.00 92.62 89 GLY A O 1
ATOM 657 N N . LYS A 1 90 ? -0.809 -4.924 -11.996 1.00 94.44 90 LYS A N 1
ATOM 658 C CA . LYS A 1 90 ? -1.758 -5.708 -11.198 1.00 94.44 90 LYS A CA 1
ATOM 659 C C . LYS A 1 90 ? -2.221 -4.917 -9.982 1.00 94.44 90 LYS A C 1
ATOM 661 O O . LYS A 1 90 ? -1.417 -4.552 -9.130 1.00 94.44 90 LYS A O 1
ATOM 666 N N . CYS A 1 91 ? -3.527 -4.699 -9.849 1.00 93.44 91 CYS A N 1
ATOM 667 C CA . CYS A 1 91 ? -4.058 -4.075 -8.640 1.00 93.44 91 CYS A CA 1
ATOM 668 C C . CYS A 1 91 ? -3.926 -5.008 -7.427 1.00 93.44 91 CYS A C 1
ATOM 670 O O . CYS A 1 91 ? -4.247 -6.200 -7.497 1.00 93.44 91 CYS A O 1
ATOM 672 N N . ARG A 1 92 ? -3.470 -4.453 -6.303 1.00 91.62 92 ARG A N 1
ATOM 673 C CA . ARG A 1 92 ? -3.321 -5.138 -5.019 1.00 91.62 92 ARG A CA 1
ATOM 674 C C . ARG A 1 92 ? -4.013 -4.341 -3.915 1.00 91.62 92 ARG A C 1
ATOM 676 O O . ARG A 1 92 ? -3.795 -3.137 -3.770 1.00 91.62 92 ARG A O 1
ATOM 683 N N . GLU A 1 93 ? -4.830 -5.031 -3.128 1.00 84.44 93 GLU A N 1
ATOM 684 C CA . GLU A 1 93 ? -5.510 -4.457 -1.963 1.00 84.44 93 GLU A CA 1
ATOM 685 C C . GLU A 1 93 ? -4.513 -4.098 -0.856 1.00 84.44 93 GLU A C 1
ATOM 687 O O . GLU A 1 93 ? -3.535 -4.815 -0.624 1.00 84.44 93 GLU A O 1
ATOM 692 N N . LYS A 1 94 ? -4.793 -3.012 -0.134 1.00 76.69 94 LYS A N 1
ATOM 693 C CA . LYS A 1 94 ? -4.147 -2.663 1.136 1.00 76.69 94 LYS A CA 1
ATOM 694 C C . LYS A 1 94 ? -5.212 -2.511 2.227 1.00 76.69 94 LYS A C 1
ATOM 696 O O . LYS A 1 94 ? -6.365 -2.229 1.905 1.00 76.69 94 LYS A O 1
ATOM 701 N N . PRO A 1 95 ? -4.834 -2.603 3.518 1.00 66.25 95 PRO A N 1
ATOM 702 C CA . PRO A 1 95 ? -5.752 -2.329 4.628 1.00 66.25 95 PRO A CA 1
ATOM 703 C C . PRO A 1 95 ? -6.450 -0.965 4.513 1.00 66.25 95 PRO A C 1
ATOM 705 O O . PRO A 1 95 ? -7.616 -0.831 4.865 1.00 66.25 95 PRO A O 1
ATOM 708 N N . SER A 1 96 ? -5.748 0.031 3.966 1.00 63.62 96 SER A N 1
ATOM 709 C CA . SER A 1 96 ? -6.268 1.367 3.674 1.00 63.62 96 SER A CA 1
ATOM 710 C C . SER A 1 96 ? -5.995 1.754 2.213 1.00 63.62 96 SER A C 1
ATOM 712 O O . SER A 1 96 ? -5.112 2.567 1.932 1.00 63.62 96 SER A O 1
ATOM 714 N N . GLY A 1 97 ? -6.707 1.139 1.265 1.00 80.50 97 GLY A N 1
ATOM 715 C CA . GLY A 1 97 ? -6.675 1.528 -0.150 1.00 80.50 97 GLY A CA 1
ATOM 716 C C . GLY A 1 97 ? -6.228 0.417 -1.099 1.00 80.50 97 GLY A C 1
ATOM 717 O O . GLY A 1 97 ? -6.436 -0.766 -0.848 1.00 80.50 97 GLY A O 1
ATOM 718 N N . PHE A 1 98 ? -5.583 0.811 -2.197 1.00 89.44 98 PHE A N 1
ATOM 719 C CA . PHE A 1 98 ? -4.963 -0.094 -3.167 1.00 89.44 98 PHE A CA 1
ATOM 720 C C . PHE A 1 98 ? -3.615 0.452 -3.643 1.00 89.44 98 PHE A C 1
ATOM 722 O O . PHE A 1 98 ? -3.253 1.598 -3.372 1.00 89.44 98 PHE A O 1
ATOM 729 N N . PHE A 1 99 ? -2.869 -0.375 -4.366 1.00 93.25 99 PHE A N 1
ATOM 730 C CA . PHE A 1 99 ? -1.748 0.054 -5.195 1.00 93.25 99 PHE A CA 1
ATOM 731 C C . PHE A 1 99 ? -1.663 -0.782 -6.466 1.00 93.25 99 PHE A C 1
ATOM 733 O O . PHE A 1 99 ? -2.216 -1.882 -6.531 1.00 93.25 99 PHE A O 1
ATOM 740 N N . CYS A 1 100 ? -0.945 -0.262 -7.456 1.00 94.06 100 CYS A N 1
ATOM 741 C CA . CYS A 1 100 ? -0.615 -0.994 -8.666 1.00 94.06 100 CYS A CA 1
ATOM 742 C C . CYS A 1 100 ? 0.781 -1.609 -8.532 1.00 94.06 100 CYS A C 1
ATOM 744 O O . CYS A 1 100 ? 1.757 -0.916 -8.259 1.00 94.06 100 CYS A O 1
ATOM 746 N N . ASP A 1 101 ? 0.855 -2.924 -8.694 1.00 94.44 101 ASP A N 1
ATOM 747 C CA . ASP A 1 101 ? 2.093 -3.684 -8.808 1.00 94.44 101 ASP A CA 1
ATOM 748 C C . ASP A 1 101 ? 2.518 -3.689 -10.281 1.00 94.44 101 ASP A C 1
ATOM 750 O O . ASP A 1 101 ? 1.878 -4.333 -11.118 1.00 94.44 101 ASP A O 1
ATOM 754 N N . CYS A 1 102 ? 3.560 -2.920 -10.596 1.00 92.44 102 CYS A N 1
ATOM 755 C CA . CYS A 1 102 ? 4.055 -2.739 -11.960 1.00 92.44 102 CYS A CA 1
ATOM 756 C C . CYS A 1 102 ? 5.219 -3.682 -12.308 1.00 92.44 102 CYS A C 1
ATOM 758 O O . CYS A 1 102 ? 5.769 -3.571 -13.398 1.00 92.44 102 CYS A O 1
ATOM 760 N N . SER A 1 103 ? 5.593 -4.610 -11.414 1.00 86.38 103 SER A N 1
ATOM 761 C CA . SER A 1 103 ? 6.809 -5.439 -11.527 1.00 86.38 103 SER A CA 1
ATOM 762 C C . SER A 1 103 ? 6.842 -6.334 -12.772 1.00 86.38 103 SER A C 1
ATOM 764 O O . SER A 1 103 ? 7.904 -6.757 -13.209 1.00 86.38 103 SER A O 1
ATOM 766 N N . SER A 1 104 ? 5.674 -6.642 -13.340 1.00 81.38 104 SER A N 1
ATOM 767 C CA . SER A 1 104 ? 5.519 -7.411 -14.579 1.00 81.38 104 SER A CA 1
ATOM 768 C C . SER A 1 104 ? 5.350 -6.532 -15.825 1.00 81.38 104 SER A C 1
ATOM 770 O O . SER A 1 104 ? 4.934 -7.031 -16.867 1.00 81.38 104 SER A O 1
ATOM 772 N N . SER A 1 105 ? 5.599 -5.226 -15.716 1.00 80.94 105 SER A N 1
ATOM 773 C CA . SER A 1 105 ? 5.467 -4.248 -16.800 1.00 80.94 105 SER A CA 1
ATOM 774 C C . SER A 1 105 ? 6.758 -3.442 -16.962 1.00 80.94 105 SER A C 1
ATOM 776 O O . SER A 1 105 ? 7.540 -3.327 -16.025 1.00 80.94 105 SER A O 1
ATOM 778 N N . ALA A 1 106 ? 6.956 -2.827 -18.130 1.00 81.94 106 ALA A N 1
ATOM 779 C CA . ALA A 1 106 ? 8.055 -1.883 -18.374 1.00 81.94 106 ALA A CA 1
ATOM 780 C C . ALA A 1 106 ? 7.800 -0.475 -17.785 1.00 81.94 106 ALA A C 1
ATOM 782 O O . ALA A 1 106 ? 8.578 0.453 -18.012 1.00 81.94 106 ALA A O 1
ATOM 783 N N . TYR A 1 107 ? 6.697 -0.303 -17.052 1.00 83.88 107 TYR A N 1
ATOM 784 C CA . TYR A 1 107 ? 6.230 0.980 -16.544 1.00 83.88 107 TYR A CA 1
ATOM 785 C C . TYR A 1 107 ? 6.343 1.048 -15.018 1.00 83.88 107 TYR A C 1
ATOM 787 O O . TYR A 1 107 ? 6.248 0.049 -14.312 1.00 83.88 107 TYR A O 1
ATOM 795 N N . ALA A 1 108 ? 6.495 2.259 -14.502 1.00 85.12 108 ALA A N 1
ATOM 796 C CA . ALA A 1 108 ? 6.671 2.597 -13.104 1.00 85.12 108 ALA A CA 1
ATOM 797 C C . ALA A 1 108 ? 5.639 3.638 -12.635 1.00 85.12 108 ALA A C 1
ATOM 799 O O . ALA A 1 108 ? 4.772 4.122 -13.376 1.00 85.12 108 ALA A O 1
ATOM 800 N N . GLY A 1 109 ? 5.750 3.997 -11.358 1.00 85.50 109 GLY A N 1
ATOM 801 C CA . GLY A 1 109 ? 4.883 4.964 -10.698 1.00 85.50 109 GLY A CA 1
ATOM 802 C C . GLY A 1 109 ? 3.592 4.352 -10.141 1.00 85.50 109 GLY A C 1
ATOM 803 O O . GLY A 1 109 ? 3.320 3.166 -10.314 1.00 85.50 109 GLY A O 1
ATOM 804 N N . PRO A 1 110 ? 2.771 5.159 -9.450 1.00 89.44 110 PRO A N 1
ATOM 805 C CA . PRO A 1 110 ? 1.659 4.673 -8.625 1.00 89.44 110 PRO A CA 1
ATOM 806 C C . PRO A 1 110 ? 0.545 3.975 -9.417 1.00 89.44 110 PRO A C 1
ATOM 808 O O . PRO A 1 110 ? -0.196 3.172 -8.853 1.00 89.44 110 PRO A O 1
ATOM 811 N N . PHE A 1 111 ? 0.447 4.272 -10.714 1.00 93.94 111 PHE A N 1
ATOM 812 C CA . PHE A 1 111 ? -0.562 3.735 -11.628 1.00 93.94 111 PHE A CA 1
ATOM 813 C C . PHE A 1 111 ? 0.050 3.024 -12.845 1.00 93.94 111 PHE A C 1
ATOM 815 O O . PHE A 1 111 ? -0.655 2.779 -13.823 1.00 93.94 111 PHE A O 1
ATOM 822 N N . CYS A 1 112 ? 1.349 2.696 -12.791 1.00 93.25 112 CYS A N 1
ATOM 823 C CA . CYS A 1 112 ? 2.107 2.080 -13.888 1.00 93.25 112 CYS A CA 1
ATOM 824 C C . CYS A 1 112 ? 2.027 2.884 -15.196 1.00 93.25 112 CYS A C 1
ATOM 826 O O . CYS A 1 112 ? 1.824 2.331 -16.274 1.00 93.25 112 CYS A O 1
ATOM 828 N N . SER A 1 113 ? 2.121 4.210 -15.090 1.00 90.44 113 SER A N 1
ATOM 829 C CA . SER A 1 113 ? 1.948 5.149 -16.206 1.00 90.44 113 SER A CA 1
ATOM 830 C C . SER A 1 113 ? 3.240 5.816 -16.665 1.00 90.44 113 SER A C 1
ATOM 832 O O . SER A 1 113 ? 3.227 6.479 -17.695 1.00 90.44 113 SER A O 1
ATOM 834 N N . HIS A 1 114 ? 4.326 5.692 -15.904 1.00 82.62 114 HIS A N 1
ATOM 835 C CA . HIS A 1 114 ? 5.609 6.300 -16.243 1.00 82.62 114 HIS A CA 1
ATOM 836 C C . HIS A 1 114 ? 6.479 5.260 -16.929 1.00 82.62 114 HIS A C 1
ATOM 838 O O . HIS A 1 114 ? 6.621 4.164 -16.409 1.00 82.62 114 HIS A O 1
ATOM 844 N N . GLU A 1 115 ? 7.068 5.567 -18.073 1.00 71.12 115 GLU A N 1
ATOM 845 C CA . GLU A 1 115 ? 8.130 4.720 -18.620 1.00 71.12 115 GLU A CA 1
ATOM 846 C C . GLU A 1 115 ? 9.373 4.873 -17.734 1.00 71.12 115 GLU A C 1
ATOM 848 O O . GLU A 1 115 ? 9.613 5.952 -17.182 1.00 71.12 115 GLU A O 1
ATOM 853 N N . HIS A 1 116 ? 10.130 3.792 -17.526 1.00 63.69 116 HIS A N 1
ATOM 854 C CA . HIS A 1 116 ? 11.429 3.895 -16.863 1.00 63.69 116 HIS A CA 1
ATOM 855 C C . HIS A 1 116 ? 12.314 4.824 -17.703 1.00 63.69 116 HIS A C 1
ATOM 857 O O . HIS A 1 116 ? 12.740 4.463 -18.795 1.00 63.69 116 HIS A O 1
ATOM 863 N N . SER A 1 117 ? 12.551 6.038 -17.208 1.00 52.78 117 SER A N 1
ATOM 864 C CA . SER A 1 117 ? 13.173 7.141 -17.946 1.00 52.78 117 SER A CA 1
ATOM 865 C C . SER A 1 117 ? 14.692 7.004 -18.112 1.00 52.78 117 SER A C 1
ATOM 867 O O . SER A 1 117 ? 15.401 7.991 -17.966 1.00 52.78 117 SER A O 1
ATOM 869 N N . ASP A 1 118 ? 15.187 5.798 -18.380 1.00 56.34 118 ASP A N 1
ATOM 870 C CA . ASP A 1 118 ? 16.607 5.527 -18.656 1.00 56.34 118 ASP A CA 1
ATOM 871 C C . ASP A 1 118 ? 16.798 4.505 -19.790 1.00 56.34 118 ASP A C 1
ATOM 873 O O . ASP A 1 118 ? 17.837 3.858 -19.918 1.00 56.34 118 ASP A O 1
ATOM 877 N N . ILE A 1 119 ? 15.777 4.336 -20.629 1.00 57.91 119 ILE A N 1
ATOM 878 C CA . ILE A 1 119 ? 15.862 3.538 -21.848 1.00 57.91 119 ILE A CA 1
ATOM 879 C C . ILE A 1 119 ? 15.623 4.497 -23.008 1.00 57.91 119 ILE A C 1
ATOM 881 O O . ILE A 1 119 ? 14.591 5.166 -23.051 1.00 57.91 119 ILE A O 1
ATOM 885 N N . ASP A 1 120 ? 16.591 4.589 -23.923 1.00 66.38 120 ASP A N 1
ATOM 886 C CA . ASP A 1 120 ? 16.435 5.383 -25.140 1.00 66.38 120 ASP A CA 1
ATOM 887 C C . ASP A 1 120 ? 15.166 4.934 -25.881 1.00 66.38 120 ASP A C 1
ATOM 889 O O . ASP A 1 120 ? 14.865 3.737 -25.938 1.00 66.38 120 ASP A O 1
ATOM 893 N N . GLN A 1 121 ? 14.414 5.888 -26.429 1.00 54.12 121 GLN A N 1
ATOM 894 C CA . GLN A 1 121 ? 13.130 5.659 -27.094 1.00 54.12 121 GLN A CA 1
ATOM 895 C C . GLN A 1 121 ? 13.211 4.544 -28.147 1.00 54.12 121 GLN A C 1
ATOM 897 O O . 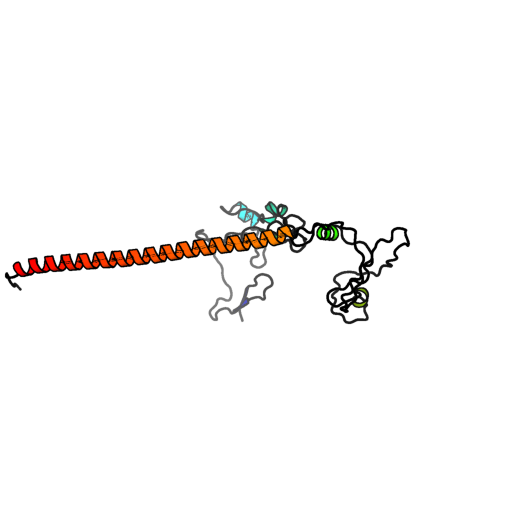GLN A 1 121 ? 12.270 3.764 -28.303 1.00 54.12 121 GLN A O 1
ATOM 902 N N . GLU A 1 122 ? 14.345 4.431 -28.842 1.00 55.62 122 GLU A N 1
ATOM 903 C CA . GLU A 1 122 ? 14.582 3.383 -29.837 1.00 55.62 122 GLU A CA 1
ATOM 904 C C . GLU A 1 122 ? 14.715 1.994 -29.188 1.00 55.62 122 GLU A C 1
ATOM 906 O O . GLU A 1 122 ? 14.165 1.004 -29.672 1.00 55.62 122 GLU A O 1
ATOM 911 N N . THR A 1 123 ? 15.367 1.933 -28.025 1.00 59.28 123 THR A N 1
ATOM 912 C CA . THR A 1 123 ? 15.570 0.698 -27.255 1.00 59.28 123 THR A CA 1
ATOM 913 C C . THR A 1 123 ? 14.279 0.243 -26.572 1.00 59.28 123 THR A C 1
ATOM 915 O O . THR A 1 123 ? 13.981 -0.953 -26.542 1.00 59.28 123 THR A O 1
ATOM 918 N N . ALA A 1 124 ? 13.471 1.182 -26.073 1.00 60.34 124 ALA A N 1
ATOM 919 C CA . ALA A 1 124 ? 12.167 0.889 -25.483 1.00 60.34 124 ALA A CA 1
ATOM 920 C C . ALA A 1 124 ? 11.194 0.326 -26.533 1.00 60.34 124 ALA A C 1
ATOM 922 O O . ALA A 1 124 ? 10.502 -0.662 -26.278 1.00 60.34 124 ALA A O 1
ATOM 923 N N . LEU A 1 125 ? 11.195 0.902 -27.740 1.00 59.34 125 LEU A N 1
ATOM 924 C CA . LEU A 1 125 ? 10.368 0.446 -28.856 1.00 59.34 125 LEU A CA 1
ATOM 925 C C . LEU A 1 125 ? 10.796 -0.943 -29.358 1.00 59.34 125 LEU A C 1
ATOM 927 O O . LEU A 1 125 ? 9.945 -1.805 -29.579 1.00 59.34 125 LEU A O 1
ATOM 931 N N . ALA A 1 126 ? 12.106 -1.185 -29.476 1.00 59.72 126 ALA A N 1
ATOM 932 C CA . ALA A 1 126 ? 12.649 -2.491 -29.846 1.00 59.72 126 ALA A CA 1
ATOM 933 C C . ALA A 1 126 ? 12.327 -3.572 -28.796 1.00 59.72 126 ALA A C 1
ATOM 935 O O . ALA A 1 126 ? 11.966 -4.696 -29.146 1.00 59.72 126 ALA A O 1
ATOM 936 N N . GLY A 1 127 ? 12.389 -3.224 -27.505 1.00 62.53 127 GLY A N 1
ATOM 937 C CA . GLY A 1 127 ? 11.989 -4.112 -26.412 1.00 62.53 127 GLY A CA 1
ATOM 938 C C . GLY A 1 127 ? 10.492 -4.438 -26.417 1.00 62.53 127 GLY A C 1
ATOM 939 O O . GLY A 1 127 ? 10.118 -5.585 -26.182 1.00 62.53 127 GLY A O 1
ATOM 940 N N . ALA A 1 128 ? 9.639 -3.459 -26.737 1.00 62.16 128 ALA A N 1
ATOM 941 C CA . ALA A 1 128 ? 8.187 -3.638 -26.804 1.00 62.16 128 ALA A CA 1
ATOM 942 C C . ALA A 1 128 ? 7.733 -4.507 -27.989 1.00 62.16 128 ALA A C 1
ATOM 944 O O . ALA A 1 128 ? 6.745 -5.232 -27.878 1.00 62.16 128 ALA A O 1
ATOM 945 N N . GLN A 1 129 ? 8.444 -4.445 -29.118 1.00 68.06 129 GLN A N 1
ATOM 946 C CA . GLN A 1 129 ? 8.151 -5.258 -30.304 1.00 68.06 129 GLN A CA 1
ATOM 947 C C . GLN A 1 129 ? 8.690 -6.689 -30.187 1.00 68.06 129 GLN A C 1
ATOM 949 O O . GLN A 1 129 ? 8.198 -7.589 -30.867 1.00 68.06 129 GLN A O 1
ATOM 954 N N . GLY A 1 130 ? 9.662 -6.904 -29.296 1.00 58.81 130 GLY A N 1
ATOM 955 C CA . GLY A 1 130 ? 10.389 -8.159 -29.188 1.00 58.81 130 GLY A CA 1
ATOM 956 C C . GLY A 1 130 ? 11.360 -8.340 -30.355 1.00 58.81 130 GLY A C 1
ATOM 957 O O . GLY A 1 130 ? 11.079 -8.015 -31.507 1.00 58.81 130 GLY A O 1
ATOM 958 N N . PHE A 1 131 ? 12.539 -8.882 -30.070 1.00 66.88 131 PHE A N 1
ATOM 959 C CA . PHE A 1 131 ? 13.500 -9.201 -31.117 1.00 66.88 131 PHE A CA 1
ATOM 960 C C . PHE A 1 131 ? 13.165 -10.560 -31.743 1.00 66.88 131 PHE A C 1
ATOM 962 O O . PHE A 1 131 ? 13.199 -11.586 -31.064 1.00 66.88 131 PHE A O 1
ATOM 969 N N . THR A 1 132 ? 12.885 -10.572 -33.048 1.00 61.12 132 THR A N 1
ATOM 970 C CA . THR A 1 132 ? 12.783 -11.799 -33.851 1.00 61.12 132 THR A CA 1
ATOM 971 C C . THR A 1 132 ? 13.885 -11.776 -34.904 1.00 61.12 132 THR A C 1
ATOM 973 O O . THR A 1 132 ? 13.795 -11.051 -35.891 1.00 61.12 132 THR A O 1
ATOM 976 N N . GLY A 1 133 ? 14.954 -12.536 -34.681 1.00 65.81 133 GLY A N 1
ATOM 977 C CA . GLY A 1 133 ? 16.118 -12.558 -35.562 1.00 65.81 133 GLY A CA 1
ATOM 978 C C . GLY A 1 133 ? 17.248 -13.420 -35.010 1.00 65.81 133 GLY A C 1
ATOM 979 O O . GLY A 1 133 ? 17.075 -14.153 -34.036 1.00 65.81 133 GLY A O 1
ATOM 980 N N . CYS A 1 134 ? 18.421 -13.326 -35.629 1.00 68.31 134 CYS A N 1
ATOM 981 C CA . CYS A 1 134 ? 19.592 -14.117 -35.268 1.00 68.31 134 CYS A CA 1
ATOM 982 C C . CYS A 1 134 ? 20.625 -13.228 -34.583 1.00 68.31 134 CYS A C 1
ATOM 984 O O . CYS A 1 134 ? 21.156 -12.312 -35.204 1.00 68.31 134 CYS A O 1
ATOM 986 N N . LEU A 1 135 ? 20.909 -13.493 -33.307 1.00 67.81 135 LEU A N 1
ATOM 987 C CA . LEU A 1 135 ? 21.979 -12.810 -32.587 1.00 67.81 135 LEU A CA 1
ATOM 988 C C . LEU A 1 135 ? 23.270 -13.624 -32.707 1.00 67.81 135 LEU A C 1
ATOM 990 O O . LEU A 1 135 ? 23.315 -14.790 -32.310 1.00 67.81 135 LEU A O 1
ATOM 994 N N . SER A 1 136 ? 24.328 -13.009 -33.226 1.00 64.44 136 SER A N 1
ATOM 995 C CA . SER A 1 136 ? 25.693 -13.533 -33.169 1.00 64.44 136 SER A CA 1
ATOM 996 C C . SER A 1 136 ? 26.495 -12.774 -32.106 1.00 64.44 136 SER A C 1
ATOM 998 O O . SER A 1 136 ? 26.197 -11.626 -31.792 1.00 64.44 136 SER A O 1
ATOM 1000 N N . ALA A 1 137 ? 27.493 -13.433 -31.508 1.00 64.62 137 ALA A N 1
ATOM 1001 C CA . ALA A 1 137 ? 28.468 -12.809 -30.603 1.00 64.62 137 ALA A CA 1
ATOM 1002 C C . ALA A 1 137 ? 27.900 -12.052 -29.377 1.00 64.62 137 ALA A C 1
ATOM 1004 O O . ALA A 1 137 ? 28.527 -11.122 -28.876 1.00 64.62 137 ALA A O 1
ATOM 1005 N N . VAL A 1 138 ? 26.742 -12.459 -28.842 1.00 67.88 138 VAL A N 1
ATOM 1006 C CA . VAL A 1 138 ? 26.207 -11.836 -27.621 1.00 67.88 138 VAL A CA 1
ATOM 1007 C C . VAL A 1 138 ? 27.092 -12.191 -26.428 1.00 67.88 138 VAL A C 1
ATOM 1009 O O . VAL A 1 138 ? 27.272 -13.372 -26.106 1.00 67.88 138 VAL A O 1
ATOM 1012 N N . GLN A 1 139 ? 27.612 -11.153 -25.775 1.00 65.81 139 GLN A N 1
ATOM 1013 C CA . GLN A 1 139 ? 28.365 -11.234 -24.534 1.00 65.81 139 GLN A CA 1
ATOM 1014 C C . GLN A 1 139 ? 27.538 -10.623 -23.404 1.00 65.81 139 GLN A C 1
ATOM 1016 O O . GLN A 1 139 ? 27.238 -9.432 -23.424 1.00 65.81 139 GLN A O 1
ATOM 1021 N N . LEU A 1 140 ? 27.186 -11.434 -22.407 1.00 64.44 140 LEU A N 1
ATOM 1022 C CA . LEU A 1 140 ? 26.576 -10.947 -21.172 1.00 64.44 140 LEU A CA 1
ATOM 1023 C C . LEU A 1 140 ? 27.593 -11.119 -20.043 1.00 64.44 140 LEU A C 1
ATOM 1025 O O . LEU A 1 140 ? 27.992 -12.240 -19.720 1.00 64.44 140 LEU A O 1
ATOM 1029 N N . ASN A 1 141 ? 28.049 -10.007 -19.465 1.00 71.25 141 ASN A N 1
ATOM 1030 C CA . ASN A 1 141 ? 29.198 -9.962 -18.556 1.00 71.25 141 ASN A CA 1
ATOM 1031 C C . ASN A 1 141 ? 30.477 -10.523 -19.225 1.00 71.25 141 ASN A C 1
ATOM 1033 O O . ASN A 1 141 ? 31.006 -9.936 -20.167 1.00 71.25 141 ASN A O 1
ATOM 1037 N N . HIS A 1 142 ? 30.965 -11.680 -18.768 1.00 68.31 142 HIS A N 1
ATOM 1038 C CA . HIS A 1 142 ? 32.120 -12.395 -19.329 1.00 68.31 142 HIS A CA 1
ATOM 1039 C C . HIS A 1 142 ? 31.723 -13.679 -20.078 1.00 68.31 142 HIS A C 1
ATOM 1041 O O . HIS A 1 142 ? 32.577 -14.508 -20.377 1.00 68.31 142 HIS A O 1
ATOM 1047 N N . VAL A 1 143 ? 30.429 -13.873 -20.357 1.00 58.97 143 VAL A N 1
ATOM 1048 C CA . VAL A 1 143 ? 29.908 -15.089 -20.989 1.00 58.97 143 VAL A CA 1
ATOM 1049 C C . VAL A 1 143 ? 29.622 -14.815 -22.461 1.00 58.97 143 VAL A C 1
ATOM 1051 O O . VAL A 1 143 ? 28.650 -14.138 -22.795 1.00 58.97 143 VAL A O 1
ATOM 1054 N N . ALA A 1 144 ? 30.475 -15.353 -23.332 1.00 62.25 144 ALA A N 1
ATOM 1055 C CA . ALA A 1 144 ? 30.326 -15.330 -24.782 1.00 62.25 144 ALA A CA 1
ATOM 1056 C C . ALA A 1 144 ? 30.965 -16.586 -25.414 1.00 62.25 144 ALA A C 1
ATOM 1058 O O . ALA A 1 144 ? 31.977 -17.065 -24.903 1.00 62.25 144 ALA A O 1
ATOM 1059 N N . PRO A 1 145 ? 30.433 -17.100 -26.539 1.00 61.59 145 PRO A N 1
ATOM 1060 C CA . PRO A 1 145 ? 29.111 -16.796 -27.078 1.00 61.59 145 PRO A CA 1
ATOM 1061 C C . PRO A 1 145 ? 28.019 -17.459 -26.221 1.00 61.59 145 PRO A C 1
ATOM 1063 O O . PRO A 1 145 ? 28.179 -18.592 -25.773 1.00 61.59 145 PRO A O 1
ATOM 1066 N N . LEU A 1 146 ? 26.876 -16.792 -26.035 1.00 63.72 146 LEU A N 1
ATOM 1067 C CA . LEU A 1 146 ? 25.730 -17.316 -25.267 1.00 63.72 146 LEU A CA 1
ATOM 1068 C C . LEU A 1 146 ? 25.287 -18.737 -25.677 1.00 63.72 146 LEU A C 1
ATOM 1070 O O . LEU A 1 146 ? 24.860 -19.510 -24.822 1.00 63.72 146 LEU A O 1
ATOM 1074 N N . LYS A 1 147 ? 25.478 -19.126 -26.949 1.00 61.47 147 LYS A N 1
ATOM 1075 C CA . LYS A 1 147 ? 25.234 -20.501 -27.427 1.00 61.47 147 LYS A CA 1
ATOM 1076 C C . LYS A 1 147 ? 26.067 -21.553 -26.671 1.00 61.47 147 LYS A C 1
ATOM 1078 O O . LYS A 1 147 ? 25.559 -22.636 -26.406 1.00 61.47 147 LYS A O 1
ATOM 1083 N N . ALA A 1 148 ? 27.309 -21.245 -26.291 1.00 63.28 148 ALA A N 1
ATOM 1084 C CA . ALA A 1 148 ? 28.172 -22.161 -25.539 1.00 63.28 148 ALA A CA 1
ATOM 1085 C C . ALA A 1 148 ? 27.719 -22.328 -24.077 1.00 63.28 148 ALA A C 1
ATOM 1087 O O . ALA A 1 148 ? 27.858 -23.408 -23.511 1.00 63.28 148 ALA A O 1
ATOM 1088 N N . ALA A 1 149 ? 27.132 -21.284 -23.484 1.00 63.16 149 ALA A N 1
ATOM 1089 C CA . ALA A 1 149 ? 26.642 -21.305 -22.105 1.00 63.16 149 ALA A CA 1
ATOM 1090 C C . ALA A 1 149 ? 25.298 -22.035 -21.940 1.00 63.16 149 ALA A C 1
ATOM 1092 O O . ALA A 1 149 ? 24.973 -22.480 -20.844 1.00 63.16 149 ALA A O 1
ATOM 1093 N N . LEU A 1 150 ? 24.529 -22.167 -23.024 1.00 65.38 150 LEU A N 1
ATOM 1094 C CA . LEU A 1 150 ? 23.282 -22.937 -23.077 1.00 65.38 150 LEU A CA 1
ATOM 1095 C C . LEU A 1 150 ? 23.509 -24.413 -23.443 1.00 65.38 150 LEU A C 1
ATOM 1097 O O . LEU A 1 150 ? 22.563 -25.200 -23.446 1.00 65.38 150 LEU A O 1
ATOM 1101 N N . HIS A 1 151 ? 24.744 -24.800 -23.778 1.00 65.88 151 HIS A N 1
ATOM 1102 C CA . HIS A 1 151 ? 25.057 -26.177 -24.131 1.00 65.88 151 HIS A CA 1
ATOM 1103 C C . HIS A 1 151 ? 25.062 -27.058 -22.866 1.00 65.88 151 HIS A C 1
ATOM 1105 O O . HIS A 1 151 ? 25.750 -26.712 -21.903 1.00 65.88 151 HIS A O 1
ATOM 1111 N N . PRO A 1 152 ? 24.401 -28.235 -22.862 1.00 58.75 152 PRO A N 1
ATOM 1112 C CA . PRO A 1 152 ? 24.300 -29.109 -21.681 1.00 58.75 152 PRO A CA 1
ATOM 1113 C C . PRO A 1 152 ? 25.643 -29.565 -21.087 1.00 58.75 152 PRO A C 1
ATOM 1115 O O . PRO A 1 152 ? 25.696 -30.088 -19.980 1.00 58.75 152 PRO A O 1
ATOM 1118 N N . SER A 1 153 ? 26.733 -29.408 -21.840 1.00 59.00 153 SER A N 1
ATOM 1119 C CA . SER A 1 153 ? 28.077 -29.885 -21.494 1.00 59.00 153 SER A CA 1
ATOM 1120 C C . SER A 1 153 ? 28.940 -28.876 -20.729 1.00 59.00 153 SER A C 1
ATOM 1122 O O . SER A 1 153 ? 30.098 -29.190 -20.471 1.00 59.00 153 SER A O 1
ATOM 1124 N N . HIS A 1 154 ? 28.443 -27.673 -20.410 1.00 55.75 154 HIS A N 1
ATOM 1125 C CA . HIS A 1 154 ? 29.208 -26.652 -19.681 1.00 55.75 154 HIS A CA 1
ATOM 1126 C C . HIS A 1 154 ? 28.504 -26.224 -18.376 1.00 55.75 154 HIS A C 1
ATOM 1128 O O . HIS A 1 154 ? 27.345 -25.820 -18.414 1.00 55.75 154 HIS A O 1
ATOM 1134 N N . PRO A 1 155 ? 29.190 -26.250 -17.215 1.00 53.50 155 PRO A N 1
ATOM 1135 C CA . PRO A 1 155 ? 28.618 -25.958 -15.894 1.00 53.50 155 PRO A CA 1
ATOM 1136 C C . PRO A 1 155 ? 28.517 -24.448 -15.592 1.00 53.50 155 PRO A C 1
ATOM 1138 O O . PRO A 1 155 ? 28.801 -24.009 -14.477 1.00 53.50 155 PRO A O 1
ATOM 1141 N N . ALA A 1 156 ? 28.164 -23.621 -16.580 1.00 58.41 156 ALA A N 1
ATOM 1142 C CA . ALA A 1 156 ? 27.987 -22.187 -16.353 1.00 58.41 156 ALA A CA 1
ATOM 1143 C C . ALA A 1 156 ? 26.733 -21.929 -15.483 1.00 58.41 156 ALA A C 1
ATOM 1145 O O . ALA A 1 156 ? 25.749 -22.661 -15.605 1.00 58.41 156 ALA A O 1
ATOM 1146 N N . PRO A 1 157 ? 26.719 -20.893 -14.620 1.00 61.16 157 PRO A N 1
ATOM 1147 C CA . PRO A 1 157 ? 25.623 -20.612 -13.692 1.00 61.16 157 PRO A CA 1
ATOM 1148 C C . PRO A 1 157 ? 24.464 -19.914 -14.420 1.00 61.16 157 PRO A C 1
ATOM 1150 O O . PRO A 1 157 ? 24.120 -18.771 -14.126 1.00 61.16 157 PRO A O 1
ATOM 1153 N N . VAL A 1 158 ? 23.895 -20.571 -15.430 1.00 63.41 158 VAL A N 1
ATOM 1154 C CA . VAL A 1 158 ? 22.806 -20.028 -16.243 1.00 63.41 158 VAL A CA 1
ATOM 1155 C C . VAL A 1 158 ? 21.533 -20.798 -15.923 1.00 63.41 158 VAL A C 1
ATOM 1157 O O . VAL A 1 158 ? 21.346 -21.936 -16.344 1.00 63.41 158 VAL A O 1
ATOM 1160 N N . THR A 1 159 ? 20.637 -20.170 -15.164 1.00 63.88 159 THR A N 1
ATOM 1161 C CA . THR A 1 159 ? 19.300 -20.710 -14.904 1.00 63.88 159 THR A CA 1
ATOM 1162 C C . THR A 1 159 ? 18.388 -20.357 -16.073 1.00 63.88 159 THR A C 1
ATOM 1164 O O . THR A 1 159 ? 17.936 -19.219 -16.199 1.00 63.88 159 THR A O 1
ATOM 1167 N N . VAL A 1 160 ? 18.102 -21.330 -16.936 1.00 63.53 160 VAL A N 1
ATOM 1168 C CA . VAL A 1 160 ? 17.130 -21.166 -18.023 1.00 63.53 160 VAL A CA 1
ATOM 1169 C C . VAL A 1 160 ? 15.721 -21.302 -17.448 1.00 63.53 160 VAL A C 1
ATOM 1171 O O . VAL A 1 160 ? 15.352 -22.350 -16.922 1.00 63.53 160 VAL A O 1
ATOM 1174 N N . THR A 1 161 ? 14.922 -20.242 -17.539 1.00 61.34 161 THR A N 1
ATOM 1175 C CA . THR A 1 161 ? 13.506 -20.262 -17.154 1.00 61.34 161 THR A CA 1
ATOM 1176 C C . THR A 1 161 ? 12.647 -20.324 -18.415 1.00 61.34 161 THR A C 1
ATOM 1178 O O . THR A 1 161 ? 12.479 -19.333 -19.115 1.00 61.34 161 THR A O 1
ATOM 1181 N N . GLY A 1 162 ? 12.128 -21.513 -18.734 1.00 67.62 162 GLY A N 1
ATOM 1182 C CA . GLY A 1 162 ? 11.287 -21.747 -19.915 1.00 67.62 162 GLY A CA 1
ATOM 1183 C C . GLY A 1 162 ? 11.877 -22.750 -20.907 1.00 67.62 162 GLY A C 1
ATOM 1184 O O . GLY A 1 162 ? 12.913 -23.364 -20.657 1.00 67.62 162 GLY A O 1
ATOM 1185 N N . HIS A 1 163 ? 11.181 -22.951 -22.027 1.00 56.75 163 HIS A N 1
ATOM 1186 C CA . HIS A 1 163 ? 11.596 -23.877 -23.079 1.00 56.75 163 HIS A CA 1
ATOM 1187 C C . HIS A 1 163 ? 12.447 -23.149 -24.124 1.00 56.75 163 HIS A C 1
ATOM 1189 O O . HIS A 1 163 ? 12.027 -22.123 -24.655 1.00 56.75 163 HIS A O 1
ATOM 1195 N N . VAL A 1 164 ? 13.633 -23.682 -24.415 1.00 63.44 164 VAL A N 1
ATOM 1196 C CA . VAL A 1 164 ? 14.546 -23.158 -25.437 1.00 63.44 164 VAL A CA 1
ATOM 1197 C C . VAL A 1 164 ? 14.753 -24.247 -26.478 1.00 63.44 164 VAL A C 1
ATOM 1199 O O . VAL A 1 164 ? 15.170 -25.355 -26.149 1.00 63.44 164 VAL A O 1
ATOM 1202 N N . THR A 1 165 ? 14.457 -23.929 -27.731 1.00 64.06 165 THR A N 1
ATOM 1203 C CA . THR A 1 165 ? 14.643 -24.815 -28.885 1.00 64.06 165 THR A CA 1
ATOM 1204 C C . THR A 1 165 ? 15.709 -24.244 -29.804 1.00 64.06 165 THR A C 1
ATOM 1206 O O . THR A 1 165 ? 15.705 -23.045 -30.085 1.00 64.06 165 THR A O 1
ATOM 1209 N N . GLU A 1 166 ? 16.615 -25.094 -30.286 1.00 66.69 166 GLU A N 1
ATOM 1210 C CA . GLU A 1 166 ? 17.592 -24.696 -31.299 1.00 66.69 166 GLU A CA 1
ATOM 1211 C C . GLU A 1 166 ? 16.877 -24.299 -32.599 1.00 66.69 166 GLU A C 1
ATOM 1213 O O . GLU A 1 166 ? 15.960 -24.984 -33.052 1.00 66.69 166 GLU A O 1
ATOM 1218 N N . SER A 1 167 ? 17.302 -23.190 -33.203 1.00 65.56 167 SER A N 1
ATOM 1219 C CA . SER A 1 167 ? 16.800 -22.716 -34.490 1.00 65.56 167 SER A CA 1
ATOM 1220 C C . SER A 1 167 ? 17.950 -22.542 -35.485 1.00 65.56 167 SER A C 1
ATOM 1222 O O . SER A 1 167 ? 19.036 -22.059 -35.150 1.00 65.56 167 SER A O 1
ATOM 1224 N N . SER A 1 168 ? 17.725 -22.949 -36.736 1.00 65.81 168 SER A N 1
ATOM 1225 C CA . SER A 1 168 ? 18.676 -22.758 -37.833 1.00 65.81 168 SER A CA 1
ATOM 1226 C C . SER A 1 168 ? 18.571 -21.330 -38.364 1.00 65.81 168 SER A C 1
ATOM 1228 O O . SER A 1 168 ? 17.833 -21.034 -39.302 1.00 65.81 168 SER A O 1
ATOM 1230 N N . CYS A 1 169 ? 19.310 -20.435 -37.728 1.00 65.88 169 CYS A N 1
ATOM 1231 C CA . CYS A 1 169 ? 19.487 -19.058 -38.154 1.00 65.88 169 CYS A CA 1
ATOM 1232 C C . CYS A 1 169 ? 20.394 -18.978 -39.396 1.00 65.88 169 CYS A C 1
ATOM 1234 O O . CYS A 1 169 ? 21.604 -18.807 -39.272 1.00 65.88 169 CYS A O 1
ATOM 1236 N N . VAL A 1 170 ? 19.828 -19.139 -40.596 1.00 58.44 170 VAL A N 1
ATOM 1237 C CA . VAL A 1 170 ? 20.539 -18.938 -41.872 1.00 58.44 170 VAL A CA 1
ATOM 1238 C C . VAL A 1 170 ? 20.109 -17.594 -42.455 1.00 58.44 170 VAL A C 1
ATOM 1240 O O . VAL A 1 170 ? 18.941 -17.412 -42.789 1.00 58.44 170 VAL A O 1
ATOM 1243 N N . ALA A 1 171 ? 21.039 -16.642 -42.569 1.00 54.53 171 ALA A N 1
ATOM 1244 C CA . ALA A 1 171 ? 20.785 -15.392 -43.278 1.00 54.53 171 ALA A CA 1
ATOM 1245 C C . ALA A 1 171 ? 20.722 -15.673 -44.794 1.00 54.53 171 ALA A C 1
ATOM 1247 O O . ALA A 1 171 ? 21.663 -16.267 -45.328 1.00 54.53 171 ALA A O 1
ATOM 1248 N N . PRO A 1 172 ? 19.655 -15.282 -45.514 1.00 49.34 172 PRO A N 1
ATOM 1249 C CA . PRO A 1 172 ? 19.664 -15.343 -46.969 1.00 49.34 172 PRO A CA 1
ATOM 1250 C C . PRO A 1 172 ? 20.712 -14.358 -47.500 1.00 49.34 172 PRO A C 1
ATOM 1252 O O . PRO A 1 172 ? 20.758 -13.204 -47.078 1.00 49.34 172 PRO A O 1
ATOM 1255 N N . ALA A 1 173 ? 21.554 -14.804 -48.434 1.00 50.97 173 ALA A N 1
ATOM 1256 C CA . ALA A 1 173 ? 22.450 -13.926 -49.181 1.00 50.97 173 ALA A CA 1
ATOM 1257 C C . ALA A 1 173 ? 21.609 -13.058 -50.135 1.00 50.97 173 ALA A C 1
ATOM 1259 O O . ALA A 1 173 ? 21.402 -13.403 -51.296 1.00 50.97 173 ALA A O 1
ATOM 1260 N N . GLY A 1 174 ? 21.046 -11.973 -49.605 1.00 45.22 174 GLY A N 1
ATOM 1261 C CA . GLY A 1 174 ? 20.224 -11.004 -50.320 1.00 45.22 174 GLY A CA 1
ATOM 1262 C C . GLY A 1 174 ? 20.867 -9.625 -50.260 1.00 45.22 174 GLY A C 1
ATOM 1263 O O . GLY A 1 174 ? 21.270 -9.163 -49.197 1.00 45.22 174 GLY A O 1
ATOM 1264 N N . THR A 1 175 ? 20.996 -9.008 -51.426 1.00 48.62 175 THR A N 1
ATOM 1265 C CA . THR A 1 175 ? 21.601 -7.705 -51.722 1.00 48.62 175 THR A CA 1
ATOM 1266 C C . THR A 1 175 ? 21.040 -6.564 -50.868 1.00 48.62 175 THR A C 1
ATOM 1268 O O . THR A 1 175 ? 20.030 -5.976 -51.226 1.00 48.62 175 THR A O 1
ATOM 1271 N N . ASP A 1 176 ? 21.675 -6.300 -49.729 1.00 42.72 176 ASP A N 1
ATOM 1272 C CA . ASP A 1 176 ? 21.980 -4.970 -49.173 1.00 42.72 176 ASP A CA 1
ATOM 1273 C C . ASP A 1 176 ? 22.674 -5.175 -47.820 1.00 42.72 176 ASP A C 1
ATOM 1275 O O . ASP A 1 176 ? 22.142 -4.965 -46.730 1.00 42.72 176 ASP A O 1
ATOM 1279 N N . ALA A 1 177 ? 23.912 -5.668 -47.900 1.00 44.25 177 ALA A N 1
ATOM 1280 C CA . ALA A 1 177 ? 24.776 -5.883 -46.751 1.00 44.25 177 ALA A CA 1
ATOM 1281 C C . ALA A 1 177 ? 25.389 -4.552 -46.283 1.00 44.25 177 ALA A C 1
ATOM 1283 O O . ALA A 1 177 ? 26.583 -4.301 -46.436 1.00 44.25 177 ALA A O 1
ATOM 1284 N N . THR A 1 178 ? 24.573 -3.702 -45.663 1.00 44.94 178 THR A N 1
ATOM 1285 C CA . THR A 1 178 ? 25.061 -2.749 -44.656 1.00 44.94 178 THR A CA 1
ATOM 1286 C C . THR A 1 178 ? 24.605 -3.146 -43.257 1.00 44.94 178 THR A C 1
ATOM 1288 O O . THR A 1 178 ? 24.379 -2.293 -42.406 1.00 44.94 178 THR A O 1
ATOM 1291 N N . SER A 1 179 ? 24.544 -4.447 -42.962 1.00 41.91 179 SER A N 1
ATOM 1292 C CA . SER A 1 179 ? 24.777 -4.928 -41.600 1.00 41.91 179 SER A CA 1
ATOM 1293 C C . SER A 1 179 ? 26.282 -4.840 -41.338 1.00 41.91 179 SER A C 1
ATOM 1295 O O . SER A 1 179 ? 27.021 -5.814 -41.473 1.00 41.91 179 SER A O 1
ATOM 1297 N N . ARG A 1 180 ? 26.761 -3.625 -41.055 1.00 41.50 180 ARG A N 1
ATOM 1298 C CA . ARG A 1 180 ? 28.124 -3.407 -40.566 1.00 41.50 180 ARG A CA 1
ATOM 1299 C C . ARG A 1 180 ? 28.299 -4.239 -39.295 1.00 41.50 180 ARG A C 1
ATOM 1301 O O . ARG A 1 180 ? 27.757 -3.874 -38.254 1.00 41.50 180 ARG A O 1
ATOM 1308 N N . GLU A 1 181 ? 29.069 -5.322 -39.379 1.00 38.69 181 GLU A N 1
ATOM 1309 C CA . GLU A 1 181 ? 29.725 -5.922 -38.219 1.00 38.69 181 GLU A CA 1
ATOM 1310 C C . GLU A 1 181 ? 30.562 -4.827 -37.560 1.00 38.69 181 GLU A C 1
ATOM 1312 O O . GLU A 1 181 ? 31.646 -4.468 -38.020 1.00 38.69 181 GLU A O 1
ATOM 1317 N N . ARG A 1 182 ? 30.020 -4.212 -36.511 1.00 38.47 182 ARG A N 1
ATOM 1318 C CA . ARG A 1 182 ? 30.753 -3.242 -35.709 1.00 38.47 182 ARG A CA 1
ATOM 1319 C C . ARG A 1 182 ? 31.385 -3.975 -34.540 1.00 38.47 182 ARG A C 1
ATOM 1321 O O . ARG A 1 182 ? 30.967 -3.827 -33.397 1.00 38.47 182 ARG A O 1
ATOM 1328 N N . THR A 1 183 ? 32.395 -4.779 -34.847 1.00 36.56 183 THR A N 1
ATOM 1329 C CA . THR A 1 183 ? 33.298 -5.334 -33.840 1.00 36.56 183 THR A CA 1
ATOM 1330 C C . THR A 1 183 ? 34.182 -4.192 -33.346 1.00 36.56 183 THR A C 1
ATOM 1332 O O . THR A 1 183 ? 35.257 -3.938 -33.883 1.00 36.56 183 THR A O 1
ATOM 1335 N N . HIS A 1 184 ? 33.700 -3.432 -32.361 1.00 35.91 184 HIS A N 1
ATOM 1336 C CA . HIS A 1 184 ? 34.544 -2.499 -31.616 1.00 35.91 184 HIS A CA 1
ATOM 1337 C C . HIS A 1 184 ? 35.430 -3.309 -30.671 1.00 35.91 184 HIS A C 1
ATOM 1339 O O . HIS A 1 184 ? 35.122 -3.482 -29.494 1.00 35.91 184 HIS A O 1
ATOM 1345 N N . SER A 1 185 ? 36.518 -3.850 -31.212 1.00 30.83 185 SER A N 1
ATOM 1346 C CA . SER A 1 185 ? 37.595 -4.427 -30.417 1.00 30.83 185 SER A CA 1
ATOM 1347 C C . SER A 1 185 ? 38.302 -3.299 -29.668 1.00 30.83 185 SER A C 1
ATOM 1349 O O . SER A 1 185 ? 39.038 -2.514 -30.264 1.00 30.83 185 SER A O 1
ATOM 1351 N N . PHE A 1 186 ? 38.077 -3.219 -28.357 1.00 36.78 186 PHE A N 1
ATOM 1352 C CA . PHE A 1 186 ? 38.956 -2.499 -27.440 1.00 36.78 186 PHE A CA 1
ATOM 1353 C C . PHE A 1 186 ? 40.315 -3.210 -27.429 1.00 36.78 186 PHE A C 1
ATOM 1355 O O . PHE A 1 186 ? 40.505 -4.194 -26.718 1.00 36.78 186 PHE A O 1
ATOM 1362 N N . ALA A 1 187 ? 41.245 -2.733 -28.250 1.00 33.44 187 ALA A N 1
ATOM 1363 C CA . ALA A 1 187 ? 42.653 -3.075 -28.154 1.00 33.44 187 ALA A CA 1
ATOM 1364 C C . ALA A 1 187 ? 43.474 -1.788 -28.277 1.00 33.44 187 ALA A C 1
ATOM 1366 O O . ALA A 1 187 ? 43.452 -1.114 -29.308 1.00 33.44 187 ALA A O 1
ATOM 1367 N N . ASP A 1 188 ? 44.169 -1.455 -27.190 1.00 39.03 188 ASP A N 1
ATOM 1368 C CA . ASP A 1 188 ? 45.308 -0.544 -27.167 1.00 39.03 188 ASP A CA 1
ATOM 1369 C C . ASP A 1 188 ? 46.293 -0.895 -28.288 1.00 39.03 188 ASP A C 1
ATOM 1371 O O . ASP A 1 188 ? 46.654 -2.059 -28.394 1.00 39.03 188 ASP A O 1
ATOM 1375 N N . HIS A 1 189 ? 46.758 0.091 -29.069 1.00 34.28 189 HIS A N 1
ATOM 1376 C CA . HIS A 1 189 ? 48.154 0.217 -29.522 1.00 34.28 189 HIS A CA 1
ATOM 1377 C C . HIS A 1 189 ? 48.411 1.562 -30.239 1.00 34.28 189 HIS A C 1
ATOM 1379 O O . HIS A 1 189 ? 47.838 1.883 -31.273 1.00 34.28 189 HIS A O 1
ATOM 1385 N N . SER A 1 190 ? 49.322 2.334 -29.643 1.00 36.31 190 SER A N 1
ATOM 1386 C CA . SER A 1 190 ? 50.344 3.208 -30.241 1.00 36.31 190 SER A CA 1
ATOM 1387 C C . SER A 1 190 ? 50.402 3.365 -31.780 1.00 36.31 190 SER A C 1
ATOM 1389 O O . SER A 1 190 ? 50.853 2.461 -32.474 1.00 36.31 190 SER A O 1
ATOM 1391 N N . GLY A 1 191 ? 50.191 4.607 -32.241 1.00 33.91 191 GLY A N 1
ATOM 1392 C CA . GLY A 1 191 ? 51.028 5.309 -33.233 1.00 33.91 191 GLY A CA 1
ATOM 1393 C C . GLY A 1 191 ? 50.860 4.997 -34.729 1.00 33.91 191 GLY A C 1
ATOM 1394 O O . GLY A 1 191 ? 51.241 3.932 -35.193 1.00 33.91 191 GLY A O 1
ATOM 1395 N N . THR A 1 192 ? 50.459 6.000 -35.521 1.00 30.53 192 THR A N 1
ATOM 1396 C CA . THR A 1 192 ? 51.297 6.672 -36.550 1.00 30.53 192 THR A CA 1
ATOM 1397 C C . THR A 1 192 ? 50.503 7.771 -37.275 1.00 30.53 192 THR A C 1
ATOM 1399 O O . THR A 1 192 ? 49.343 7.594 -37.630 1.00 30.53 192 THR A O 1
ATOM 1402 N N . LYS A 1 193 ? 51.142 8.939 -37.437 1.00 41.97 193 LYS A N 1
ATOM 1403 C CA . LYS A 1 193 ? 50.738 10.045 -38.323 1.00 41.97 193 LYS A CA 1
ATOM 1404 C C . LYS A 1 193 ? 50.749 9.571 -39.783 1.00 41.97 193 LYS A C 1
ATOM 1406 O O . LYS A 1 193 ? 51.750 8.972 -40.159 1.00 41.97 193 LYS A O 1
ATOM 1411 N N . ASP A 1 194 ? 49.750 9.948 -40.583 1.00 33.44 194 ASP A N 1
ATOM 1412 C CA . ASP A 1 194 ? 49.967 10.740 -41.810 1.00 33.44 194 ASP A CA 1
ATOM 1413 C C . ASP A 1 194 ? 48.642 11.314 -42.357 1.00 33.44 194 ASP A C 1
ATOM 1415 O O . ASP A 1 194 ? 47.562 10.754 -42.164 1.00 33.44 194 ASP A O 1
ATOM 1419 N N . ASP A 1 195 ? 48.758 12.471 -42.995 1.00 41.28 195 ASP A N 1
ATOM 1420 C CA . ASP A 1 195 ? 47.751 13.495 -43.253 1.00 41.28 195 ASP A CA 1
ATOM 1421 C C . ASP A 1 195 ? 46.861 13.249 -44.492 1.00 41.28 195 ASP A C 1
ATOM 1423 O O . ASP A 1 195 ? 47.374 13.014 -45.587 1.00 41.28 195 ASP A O 1
ATOM 1427 N N . ARG A 1 196 ? 45.531 13.453 -44.367 1.00 32.50 196 ARG A N 1
ATOM 1428 C CA . ARG A 1 196 ? 44.693 14.109 -45.406 1.00 32.50 196 ARG A CA 1
ATOM 1429 C C . ARG A 1 196 ? 43.284 14.489 -44.914 1.00 32.50 196 ARG A C 1
ATOM 1431 O O . ARG A 1 196 ? 42.329 13.729 -45.045 1.00 32.50 196 ARG A O 1
ATOM 1438 N N . GLU A 1 197 ? 43.135 15.713 -44.416 1.00 31.78 197 GLU A N 1
ATOM 1439 C CA . GLU A 1 197 ? 41.893 16.490 -44.586 1.00 31.78 197 GLU A CA 1
ATOM 1440 C C . GLU A 1 197 ? 41.847 17.063 -46.027 1.00 31.78 197 GLU A C 1
ATOM 1442 O O . GLU A 1 197 ? 42.906 17.122 -46.661 1.00 31.78 197 GLU A O 1
ATOM 1447 N N . PRO A 1 198 ? 40.693 17.497 -46.590 1.00 43.38 198 PRO A N 1
ATOM 1448 C CA . PRO A 1 198 ? 39.514 17.997 -45.877 1.00 43.38 198 PRO A CA 1
ATOM 1449 C C . PRO A 1 198 ? 38.161 17.496 -46.421 1.00 43.38 198 PRO A C 1
ATOM 1451 O O . PRO A 1 198 ? 37.917 17.487 -47.624 1.00 43.38 198 PRO A O 1
ATOM 1454 N N . LEU A 1 199 ? 37.212 17.201 -45.533 1.00 35.56 199 LEU A N 1
ATOM 1455 C CA . LEU A 1 199 ? 35.804 17.503 -45.806 1.00 35.56 199 LEU A CA 1
ATOM 1456 C C . LEU A 1 199 ? 35.076 17.693 -44.474 1.00 35.56 199 LEU A C 1
ATOM 1458 O O . LEU A 1 199 ? 34.616 16.755 -43.825 1.00 35.56 199 LEU A O 1
ATOM 1462 N N . THR A 1 200 ? 35.015 18.949 -44.055 1.00 42.09 200 THR A N 1
ATOM 1463 C CA . THR A 1 200 ? 34.300 19.425 -42.879 1.00 42.09 200 THR A CA 1
ATOM 1464 C C . THR A 1 200 ? 32.788 19.317 -43.092 1.00 42.09 200 THR A C 1
ATOM 1466 O O . THR A 1 200 ? 32.102 20.308 -43.324 1.00 42.09 200 THR A O 1
ATOM 1469 N N . HIS A 1 201 ? 32.223 18.118 -42.946 1.00 36.59 201 HIS A N 1
ATOM 1470 C CA . HIS A 1 201 ? 30.851 18.024 -42.455 1.00 36.59 201 HIS A CA 1
ATOM 1471 C C . HIS A 1 201 ? 30.907 18.047 -40.937 1.00 36.59 201 HIS A C 1
ATOM 1473 O O . HIS A 1 201 ? 31.094 17.036 -40.267 1.00 36.59 201 HIS A O 1
ATOM 1479 N N . ALA A 1 202 ? 30.807 19.276 -40.434 1.00 40.44 202 ALA A N 1
ATOM 1480 C CA . ALA A 1 202 ? 30.644 19.604 -39.038 1.00 40.44 202 ALA A CA 1
ATOM 1481 C C . ALA A 1 202 ? 29.579 18.697 -38.410 1.00 40.44 202 ALA A C 1
ATOM 1483 O O . ALA A 1 202 ? 28.375 18.905 -38.571 1.00 40.44 202 ALA A O 1
ATOM 1484 N N . ILE A 1 203 ? 30.040 17.706 -37.650 1.00 43.62 203 ILE A N 1
ATOM 1485 C CA . ILE A 1 203 ? 29.279 17.166 -36.536 1.00 43.62 203 ILE A CA 1
ATOM 1486 C C . ILE A 1 203 ? 29.134 18.351 -35.589 1.00 43.62 203 ILE A C 1
ATOM 1488 O O . ILE A 1 203 ? 30.046 18.692 -34.838 1.00 43.62 203 ILE A O 1
ATOM 1492 N N . LYS A 1 204 ? 27.999 19.042 -35.685 1.00 48.34 204 LYS A N 1
ATOM 1493 C CA . LYS A 1 204 ? 27.552 19.984 -34.670 1.00 48.34 204 LYS A CA 1
ATOM 1494 C C . LYS A 1 204 ? 27.177 19.151 -33.447 1.00 48.34 204 LYS A C 1
ATOM 1496 O O . LYS A 1 204 ? 26.013 18.880 -33.195 1.00 48.34 204 LYS A O 1
ATOM 1501 N N . SER A 1 205 ? 28.187 18.661 -32.737 1.00 55.28 205 SER A N 1
ATOM 1502 C CA . SER A 1 205 ? 28.017 18.228 -31.363 1.00 55.28 205 SER A CA 1
ATOM 1503 C C . SER A 1 205 ? 27.730 19.495 -30.574 1.00 55.28 205 SER A C 1
ATOM 1505 O O . SER A 1 205 ? 28.536 20.430 -30.604 1.00 55.28 205 SER A O 1
ATOM 1507 N N . ASP A 1 206 ? 26.582 19.548 -29.909 1.00 53.94 206 ASP A N 1
ATOM 1508 C CA . ASP A 1 206 ? 26.149 20.656 -29.058 1.00 53.94 206 ASP A CA 1
ATOM 1509 C C . ASP A 1 206 ? 27.011 20.766 -27.779 1.00 53.94 206 ASP A C 1
ATOM 1511 O O . ASP A 1 206 ? 26.533 20.771 -26.646 1.00 53.94 206 ASP A O 1
ATOM 1515 N N . SER A 1 207 ? 28.326 20.910 -27.950 1.00 57.34 207 SER A N 1
ATOM 1516 C CA . SER A 1 207 ? 29.324 21.137 -26.902 1.00 57.34 207 SER A CA 1
ATOM 1517 C C . SER A 1 207 ? 29.143 22.493 -26.206 1.00 57.34 207 SER A C 1
ATOM 1519 O O . SER A 1 207 ? 29.719 22.731 -25.147 1.00 57.34 207 SER A O 1
ATOM 1521 N N . ALA A 1 208 ? 28.301 23.375 -26.757 1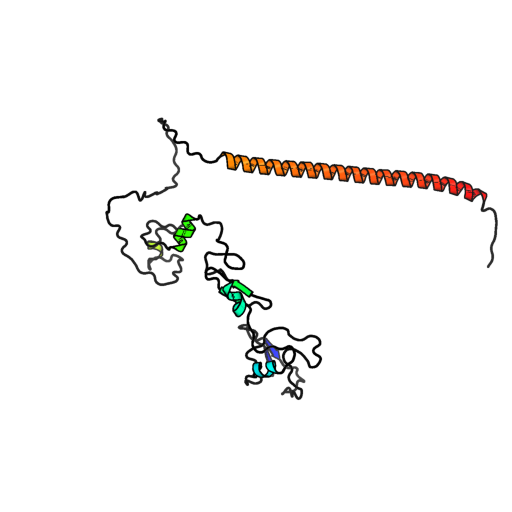.00 59.56 208 ALA A N 1
ATOM 1522 C CA . ALA A 1 208 ? 27.891 24.628 -26.127 1.00 59.56 208 ALA A CA 1
ATOM 1523 C C . ALA A 1 208 ? 26.891 24.418 -24.971 1.00 59.56 208 ALA A C 1
ATOM 1525 O O . ALA A 1 208 ? 26.882 25.200 -24.020 1.00 59.56 208 ALA A O 1
ATOM 1526 N N . VAL A 1 209 ? 26.081 23.352 -25.012 1.00 65.56 209 VAL A N 1
ATOM 1527 C CA . VAL A 1 209 ? 25.041 23.089 -24.001 1.00 65.56 209 VAL A CA 1
ATOM 1528 C C . VAL A 1 209 ? 25.663 22.553 -22.712 1.00 65.56 209 VAL A C 1
ATOM 1530 O O . VAL A 1 209 ? 25.307 22.992 -21.622 1.00 65.56 209 VAL A O 1
ATOM 1533 N N . ILE A 1 210 ? 26.667 21.682 -22.829 1.00 71.50 210 ILE A N 1
ATOM 1534 C CA . ILE A 1 210 ? 27.369 21.098 -21.677 1.00 71.50 210 ILE A CA 1
ATOM 1535 C C . ILE A 1 210 ? 28.168 22.177 -20.925 1.00 71.50 210 ILE A C 1
ATOM 1537 O O . ILE A 1 210 ? 28.090 22.262 -19.699 1.00 71.50 210 ILE A O 1
ATOM 1541 N N . GLY A 1 211 ? 28.860 23.070 -21.645 1.00 72.56 211 GLY A N 1
ATOM 1542 C CA . GLY A 1 211 ? 29.552 24.215 -21.039 1.00 72.56 211 GLY A CA 1
ATOM 1543 C C . GLY A 1 211 ? 28.594 25.239 -20.419 1.00 72.56 211 GLY A C 1
ATOM 1544 O O . GLY A 1 211 ? 28.862 25.755 -19.334 1.00 72.56 211 GLY A O 1
ATOM 1545 N N . GLY A 1 212 ? 27.448 25.484 -21.065 1.00 80.94 212 GLY A N 1
ATOM 1546 C CA . GLY A 1 212 ? 26.407 26.379 -20.559 1.00 80.94 212 GLY A CA 1
ATOM 1547 C C . GLY A 1 212 ? 25.788 25.892 -19.249 1.00 80.94 212 GLY A C 1
ATOM 1548 O O . GLY A 1 212 ? 25.672 26.669 -18.305 1.00 80.94 212 GLY A O 1
ATOM 1549 N N . LEU A 1 213 ? 25.456 24.601 -19.147 1.00 87.50 213 LEU A N 1
ATOM 1550 C CA . LEU A 1 213 ? 24.899 24.026 -17.918 1.00 87.50 213 LEU A CA 1
ATOM 1551 C C . LEU A 1 213 ? 25.893 24.098 -16.756 1.00 87.50 213 LEU A C 1
ATOM 1553 O O . LEU A 1 213 ? 25.522 24.518 -15.661 1.00 87.50 213 LEU A O 1
ATOM 1557 N N . ILE A 1 214 ? 27.163 23.765 -17.002 1.00 89.62 214 ILE A N 1
ATOM 1558 C CA . ILE A 1 214 ? 28.213 23.862 -15.980 1.00 89.62 214 ILE A CA 1
ATOM 1559 C C . ILE A 1 214 ? 28.386 25.321 -15.530 1.00 89.62 214 ILE A C 1
ATOM 1561 O O . ILE A 1 214 ? 28.424 25.591 -14.329 1.00 89.62 214 ILE A O 1
ATOM 1565 N N . ALA A 1 215 ? 28.411 26.276 -16.465 1.00 90.38 215 ALA A N 1
ATOM 1566 C CA . ALA A 1 215 ? 28.511 27.699 -16.145 1.00 90.38 215 ALA A CA 1
ATOM 1567 C C . ALA A 1 215 ? 27.307 28.210 -15.330 1.00 90.38 215 ALA A C 1
ATOM 1569 O O . ALA A 1 215 ? 27.496 28.943 -14.359 1.00 90.38 215 ALA A O 1
ATOM 1570 N N . VAL A 1 216 ? 26.083 27.789 -15.669 1.00 94.12 216 VAL A N 1
ATOM 1571 C CA . VAL A 1 216 ? 24.858 28.155 -14.937 1.00 94.12 216 VAL A CA 1
ATOM 1572 C C . VAL A 1 216 ? 24.869 27.581 -13.522 1.00 94.12 216 VAL A C 1
ATOM 1574 O O . VAL A 1 216 ? 24.563 28.300 -12.572 1.00 94.12 216 VAL A O 1
ATOM 1577 N N . VAL A 1 217 ? 25.273 26.320 -13.349 1.00 94.25 217 VAL A N 1
ATOM 1578 C CA . VAL A 1 217 ? 25.364 25.692 -12.022 1.00 94.25 217 VAL A CA 1
ATOM 1579 C C . VAL A 1 217 ? 26.403 26.403 -11.155 1.00 94.25 217 VAL A C 1
ATOM 1581 O O . VAL A 1 217 ? 26.106 26.752 -10.012 1.00 94.25 217 VAL A O 1
ATOM 1584 N N . ILE A 1 218 ? 27.589 26.694 -11.698 1.00 96.12 218 ILE A N 1
ATOM 1585 C CA . ILE A 1 218 ? 28.630 27.442 -10.978 1.00 96.12 218 ILE A CA 1
ATOM 1586 C C . ILE A 1 218 ? 28.127 28.843 -10.605 1.00 96.12 218 ILE A C 1
ATOM 1588 O O . ILE A 1 218 ? 28.304 29.273 -9.465 1.00 96.12 218 ILE A O 1
ATOM 1592 N N . PHE A 1 219 ? 27.452 29.540 -11.522 1.00 96.44 219 PHE A N 1
ATOM 1593 C CA . PHE A 1 219 ? 26.887 30.863 -11.257 1.00 96.44 219 PHE A CA 1
ATOM 1594 C C . PHE A 1 219 ? 25.850 30.829 -10.124 1.00 96.44 219 PHE A C 1
ATOM 1596 O O . PHE A 1 219 ? 25.930 31.633 -9.196 1.00 96.44 219 PHE A O 1
ATOM 1603 N N . ILE A 1 220 ? 24.933 29.855 -10.137 1.00 96.31 220 ILE A N 1
ATOM 1604 C CA . ILE A 1 220 ? 23.929 29.677 -9.078 1.00 96.31 220 ILE A CA 1
ATOM 1605 C C . ILE A 1 220 ? 24.604 29.408 -7.726 1.00 96.31 220 ILE A C 1
ATOM 1607 O O . ILE A 1 220 ? 24.230 30.025 -6.727 1.00 96.31 220 ILE A O 1
ATOM 1611 N N . LEU A 1 221 ? 25.627 28.548 -7.678 1.00 96.75 221 LEU A N 1
ATOM 1612 C CA . LEU A 1 221 ? 26.366 28.261 -6.443 1.00 96.75 221 LEU A CA 1
ATOM 1613 C C . LEU A 1 221 ? 27.076 29.505 -5.890 1.00 96.75 221 LEU A C 1
ATOM 1615 O O . LEU A 1 221 ? 27.009 29.766 -4.686 1.00 96.75 221 LEU A O 1
ATOM 1619 N N . LEU A 1 222 ? 27.698 30.309 -6.757 1.00 97.25 222 LEU A N 1
ATOM 1620 C CA . LEU A 1 222 ? 28.330 31.571 -6.365 1.00 97.25 222 LEU A CA 1
ATOM 1621 C C . LEU A 1 222 ? 27.301 32.589 -5.850 1.00 97.25 222 LEU A C 1
ATOM 1623 O O . LEU A 1 222 ? 27.551 33.251 -4.840 1.00 97.25 222 LEU A O 1
ATOM 1627 N N . CYS A 1 223 ? 26.124 32.680 -6.477 1.00 96.94 223 CYS A N 1
ATOM 1628 C CA . CYS A 1 223 ? 25.032 33.533 -6.007 1.00 96.94 223 CYS A CA 1
ATOM 1629 C C . CYS A 1 223 ? 24.524 33.103 -4.626 1.00 96.94 223 CYS A C 1
ATOM 1631 O O . CYS A 1 223 ? 24.379 33.947 -3.739 1.00 96.94 223 CYS A O 1
ATOM 1633 N N . ILE A 1 224 ? 24.301 31.802 -4.415 1.00 97.00 224 ILE A N 1
ATOM 1634 C CA . ILE A 1 224 ? 23.862 31.266 -3.120 1.00 97.00 224 ILE A CA 1
ATOM 1635 C C . ILE A 1 224 ? 24.910 31.561 -2.042 1.00 97.00 224 ILE A C 1
ATOM 1637 O O . ILE A 1 224 ? 24.555 32.052 -0.969 1.00 97.00 224 ILE A O 1
ATOM 1641 N N . ALA A 1 225 ? 26.197 31.340 -2.328 1.00 96.88 225 ALA A N 1
ATOM 1642 C CA . ALA A 1 225 ? 27.279 31.642 -1.394 1.00 96.88 225 ALA A CA 1
ATOM 1643 C C . ALA A 1 225 ? 27.344 33.142 -1.056 1.00 96.88 225 ALA A C 1
ATOM 1645 O O . ALA A 1 225 ? 27.447 33.504 0.117 1.00 96.88 225 ALA A O 1
ATOM 1646 N N . ALA A 1 226 ? 27.211 34.027 -2.048 1.00 96.56 226 ALA A N 1
ATOM 1647 C CA . ALA A 1 226 ? 27.197 35.471 -1.829 1.00 96.56 226 ALA A CA 1
ATOM 1648 C C . ALA A 1 226 ? 26.005 35.913 -0.961 1.00 96.56 226 ALA A C 1
ATOM 1650 O O . ALA A 1 226 ? 26.186 36.691 -0.020 1.00 96.56 226 ALA A O 1
ATOM 1651 N N . ILE A 1 227 ? 24.803 35.386 -1.224 1.00 96.44 227 ILE A N 1
ATOM 1652 C CA . ILE A 1 227 ? 23.602 35.659 -0.420 1.00 96.44 227 ILE A CA 1
ATOM 1653 C C . ILE A 1 227 ? 23.792 35.136 1.008 1.00 96.44 227 ILE A C 1
ATOM 1655 O O . ILE A 1 227 ? 23.541 35.869 1.965 1.00 96.44 227 ILE A O 1
ATOM 1659 N N . ALA A 1 228 ? 24.305 33.916 1.175 1.00 95.06 228 ALA A N 1
ATOM 1660 C CA . ALA A 1 228 ? 24.577 33.331 2.485 1.00 95.06 228 ALA A CA 1
ATOM 1661 C C . ALA A 1 228 ? 25.602 34.155 3.280 1.00 95.06 228 ALA A C 1
ATOM 1663 O O . ALA A 1 228 ? 25.387 34.422 4.462 1.00 95.06 228 ALA A O 1
ATOM 1664 N N . VAL A 1 229 ? 26.673 34.634 2.637 1.00 95.12 229 VAL A N 1
ATOM 1665 C CA . VAL A 1 229 ? 27.665 35.523 3.263 1.00 95.12 229 VAL A CA 1
ATOM 1666 C C . VAL A 1 229 ? 27.032 36.855 3.661 1.00 95.12 229 VAL A C 1
ATOM 1668 O O . VAL A 1 229 ? 27.275 37.329 4.771 1.00 95.12 229 VAL A O 1
ATOM 1671 N N . ARG A 1 230 ? 26.187 37.452 2.811 1.00 94.25 230 ARG A N 1
ATOM 1672 C CA . ARG A 1 230 ? 25.467 38.696 3.137 1.00 94.25 230 ARG A CA 1
ATOM 1673 C C . ARG A 1 230 ? 24.533 38.509 4.330 1.00 94.25 230 ARG A C 1
ATOM 1675 O O . ARG A 1 230 ? 24.593 39.313 5.257 1.00 94.25 230 ARG A O 1
ATOM 1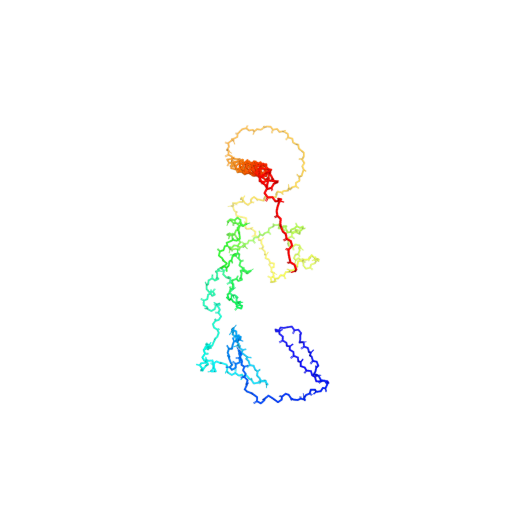682 N N . ILE A 1 231 ? 23.757 37.426 4.361 1.00 93.94 231 ILE A N 1
ATOM 1683 C CA . ILE A 1 231 ? 22.878 37.084 5.488 1.00 93.94 231 ILE A CA 1
ATOM 1684 C C . ILE A 1 231 ? 23.703 36.831 6.752 1.00 93.94 231 ILE A C 1
ATOM 1686 O O . ILE A 1 231 ? 23.360 37.329 7.823 1.00 93.94 231 ILE A O 1
ATOM 1690 N N . TYR A 1 232 ? 24.816 36.103 6.646 1.00 91.69 232 TYR A N 1
ATOM 1691 C CA . TYR A 1 232 ? 25.692 35.824 7.781 1.00 91.69 232 TYR A CA 1
ATOM 1692 C C . TYR A 1 232 ? 26.314 37.106 8.346 1.00 91.69 232 TYR A C 1
ATOM 1694 O O . TYR A 1 232 ? 26.316 37.307 9.561 1.00 91.69 232 TYR A O 1
ATOM 1702 N N . GLN A 1 233 ? 26.778 38.018 7.487 1.00 89.00 233 GLN A N 1
ATOM 1703 C CA . GLN A 1 233 ? 27.285 39.320 7.921 1.00 89.00 233 GLN A CA 1
ATOM 1704 C C . GLN A 1 233 ? 26.188 40.193 8.527 1.00 89.00 233 GLN A C 1
ATOM 1706 O O . GLN A 1 233 ? 26.410 40.796 9.575 1.00 89.00 233 GLN A O 1
ATOM 1711 N N . GLN A 1 234 ? 24.998 40.223 7.928 1.00 84.38 234 GLN A N 1
ATOM 1712 C CA . GLN A 1 234 ? 23.865 40.981 8.452 1.00 84.38 234 GLN A CA 1
ATOM 1713 C C . GLN A 1 234 ? 23.433 40.445 9.821 1.00 84.38 234 GLN A C 1
ATOM 1715 O O . GLN A 1 234 ? 23.227 41.226 10.745 1.00 84.38 234 GLN A O 1
ATOM 1720 N N . LYS A 1 235 ? 23.404 39.119 10.002 1.00 86.75 235 LYS A N 1
ATOM 1721 C CA . LYS A 1 235 ? 23.114 38.468 11.287 1.00 86.75 235 LYS A CA 1
ATOM 1722 C C . LYS A 1 235 ? 24.213 38.723 12.323 1.00 86.75 235 LYS A C 1
ATOM 1724 O O . LYS A 1 235 ? 23.912 38.935 13.496 1.00 86.75 235 LYS A O 1
ATOM 1729 N N . ARG A 1 236 ? 25.483 38.762 11.903 1.00 84.12 236 ARG A N 1
ATOM 1730 C CA . ARG A 1 236 ? 26.625 39.106 12.768 1.00 84.12 236 ARG A CA 1
ATOM 1731 C C . ARG A 1 236 ? 26.586 40.572 13.212 1.00 84.12 236 ARG A C 1
ATOM 1733 O O . ARG A 1 236 ? 26.872 40.856 14.371 1.00 84.12 236 ARG A O 1
ATOM 1740 N N . LEU A 1 237 ? 26.206 41.491 12.324 1.00 80.88 237 LEU A N 1
ATOM 1741 C CA . LEU A 1 237 ? 26.020 42.909 12.645 1.00 80.88 237 LEU A CA 1
ATOM 1742 C C . LEU A 1 237 ? 24.785 43.137 13.519 1.00 80.88 237 LEU A C 1
ATOM 1744 O O . LEU A 1 237 ? 24.866 43.892 14.480 1.00 80.88 237 LEU A O 1
ATOM 1748 N N . TYR A 1 238 ? 23.686 42.432 13.247 1.00 74.25 238 TYR A N 1
ATOM 1749 C CA . TYR A 1 238 ? 22.486 42.452 14.081 1.00 74.25 238 TYR A CA 1
ATOM 1750 C C . TYR A 1 238 ? 22.804 42.026 15.518 1.00 74.25 238 TYR A C 1
ATOM 1752 O O . TYR A 1 238 ? 22.538 42.787 16.442 1.00 74.25 238 TYR A O 1
ATOM 1760 N N . LYS A 1 239 ? 23.497 40.891 15.709 1.00 80.62 239 LYS A N 1
ATOM 1761 C CA . LYS A 1 239 ? 23.951 40.461 17.043 1.00 80.62 239 LYS A CA 1
ATOM 1762 C C . LYS A 1 239 ? 24.894 41.463 17.711 1.00 80.62 239 LYS A C 1
ATOM 1764 O O . LYS A 1 239 ? 24.820 41.659 18.918 1.00 80.62 239 LYS A O 1
ATOM 1769 N N . ARG A 1 240 ? 25.784 42.111 16.948 1.00 80.94 240 ARG A N 1
ATOM 1770 C CA . ARG A 1 240 ? 26.685 43.144 17.489 1.00 80.94 240 ARG A CA 1
ATOM 1771 C C . ARG A 1 240 ? 25.915 44.386 17.947 1.00 80.94 240 ARG A C 1
ATOM 1773 O O . ARG A 1 240 ? 26.280 44.979 18.954 1.00 80.94 240 ARG A O 1
ATOM 1780 N N . ASN A 1 241 ? 24.869 44.774 17.221 1.00 77.50 241 ASN A N 1
ATOM 1781 C CA . ASN A 1 241 ? 24.011 45.905 17.574 1.00 77.50 241 ASN A CA 1
ATOM 1782 C C . ASN A 1 241 ? 23.108 45.580 18.769 1.00 77.50 241 ASN A C 1
ATOM 1784 O O . ASN A 1 241 ? 22.891 46.443 19.612 1.00 77.50 241 ASN A O 1
ATOM 1788 N N . GLU A 1 242 ? 22.628 44.340 18.868 1.00 80.88 242 GLU A N 1
ATOM 1789 C CA . GLU A 1 242 ? 21.876 43.840 20.021 1.00 80.88 242 GLU A CA 1
ATOM 1790 C C . GLU A 1 242 ? 22.740 43.839 21.290 1.00 80.88 242 GLU A C 1
ATOM 1792 O O . GLU A 1 242 ? 22.325 44.388 22.307 1.00 80.88 242 GLU A O 1
ATOM 1797 N N . ALA A 1 243 ? 23.986 43.355 21.200 1.00 78.06 243 ALA A N 1
ATOM 1798 C CA . ALA A 1 243 ? 24.945 43.411 22.304 1.00 78.06 243 ALA A CA 1
ATOM 1799 C C . ALA A 1 243 ? 25.247 44.857 22.739 1.00 78.06 243 ALA A C 1
ATOM 1801 O O . ALA A 1 243 ? 25.150 45.174 23.920 1.00 78.06 243 ALA A O 1
ATOM 1802 N N . LYS A 1 244 ? 25.506 45.765 21.783 1.00 77.31 244 LYS A N 1
ATOM 1803 C CA . LYS A 1 244 ? 25.718 47.195 22.077 1.00 77.31 244 LYS A CA 1
ATOM 1804 C C . LYS A 1 244 ? 24.487 47.878 22.683 1.00 77.31 244 LYS A C 1
ATOM 1806 O O . LYS A 1 244 ? 24.631 48.787 23.493 1.00 77.31 244 LYS A O 1
ATOM 1811 N N . ARG A 1 245 ? 23.272 47.477 22.289 1.00 74.38 245 ARG A N 1
ATOM 1812 C CA . ARG A 1 245 ? 22.030 48.008 22.870 1.00 74.38 245 ARG A CA 1
ATOM 1813 C C . ARG A 1 245 ? 21.849 47.530 24.307 1.00 74.38 245 ARG A C 1
ATOM 1815 O O . ARG A 1 245 ? 21.438 48.332 25.133 1.00 74.38 245 ARG A O 1
ATOM 1822 N N . SER A 1 246 ? 22.174 46.268 24.591 1.00 76.81 246 SER A N 1
ATOM 1823 C CA . SER A 1 246 ? 22.150 45.725 25.953 1.00 76.81 246 SER A CA 1
ATOM 1824 C C . SER A 1 246 ? 23.132 46.467 26.863 1.00 76.81 246 SER A C 1
ATOM 1826 O O . SER A 1 246 ? 22.745 46.897 27.942 1.00 76.81 246 SER A O 1
ATOM 1828 N N . GLU A 1 247 ? 24.355 46.710 26.384 1.00 82.06 247 GLU A N 1
ATOM 1829 C CA . GLU A 1 247 ? 25.406 47.427 27.124 1.00 82.06 247 GLU A CA 1
ATOM 1830 C C . GLU A 1 247 ? 25.006 48.883 27.443 1.00 82.06 247 GLU A C 1
ATOM 1832 O O . GLU A 1 247 ? 25.170 49.351 28.567 1.00 82.06 247 GLU A O 1
ATOM 1837 N N . ASN A 1 248 ? 24.383 49.584 26.486 1.00 76.50 248 ASN A N 1
ATOM 1838 C CA . ASN A 1 248 ? 23.875 50.944 26.704 1.00 76.50 248 ASN A CA 1
ATOM 1839 C C . ASN A 1 248 ? 22.701 51.003 27.698 1.00 76.50 248 ASN A C 1
ATOM 1841 O O . ASN A 1 248 ? 22.561 51.991 28.418 1.00 76.50 248 ASN A O 1
ATOM 1845 N N . VAL A 1 249 ? 21.832 49.985 27.718 1.00 80.38 249 VAL A N 1
ATOM 1846 C CA . VAL A 1 249 ? 20.695 49.919 28.653 1.00 80.38 249 VAL A CA 1
ATOM 1847 C C . VAL A 1 249 ? 21.185 49.653 30.076 1.00 80.38 249 VAL A C 1
ATOM 1849 O O . VAL A 1 249 ? 20.711 50.304 31.003 1.00 80.38 249 VAL A O 1
ATOM 1852 N N . GLU A 1 250 ? 22.164 48.764 30.242 1.00 80.69 250 GLU A N 1
ATOM 1853 C CA . GLU A 1 250 ? 22.769 48.450 31.541 1.00 80.69 250 GLU A CA 1
ATOM 1854 C C . GLU A 1 250 ? 23.522 49.662 32.112 1.00 80.69 250 GLU A C 1
ATOM 1856 O O . GLU A 1 250 ? 23.290 50.052 33.254 1.00 80.69 250 GLU A O 1
ATOM 1861 N N . SER A 1 251 ? 24.286 50.370 31.270 1.00 79.75 251 SER A N 1
ATOM 1862 C CA . SER A 1 251 ? 24.936 51.630 31.653 1.00 79.75 251 SER A CA 1
ATOM 1863 C C . SER A 1 251 ? 23.939 52.713 32.095 1.00 79.75 251 SER A C 1
ATOM 1865 O O . SER A 1 251 ? 24.172 53.387 33.098 1.00 79.75 251 SER A O 1
ATOM 1867 N N . ALA A 1 252 ? 22.809 52.877 31.398 1.00 80.38 252 ALA A N 1
ATOM 1868 C CA . ALA A 1 252 ? 21.781 53.844 31.793 1.00 80.38 252 ALA A CA 1
ATOM 1869 C C . ALA A 1 252 ? 21.071 53.448 33.102 1.00 80.38 252 ALA A C 1
ATOM 1871 O O . ALA A 1 252 ? 20.708 54.315 33.902 1.00 80.38 252 ALA A O 1
ATOM 1872 N N . GLN A 1 253 ? 20.888 52.146 33.333 1.00 81.44 253 GLN A N 1
ATOM 1873 C CA . GLN A 1 253 ? 20.278 51.615 34.548 1.00 81.44 253 GLN A CA 1
ATOM 1874 C C . GLN A 1 253 ? 21.184 51.804 35.775 1.00 81.44 253 GLN A C 1
ATOM 1876 O O . GLN A 1 253 ? 20.680 52.151 36.845 1.00 81.44 253 GLN A O 1
ATOM 1881 N N . ASP A 1 254 ? 22.500 51.656 35.619 1.00 76.94 254 ASP A N 1
ATOM 1882 C CA . ASP A 1 254 ? 23.470 51.911 36.691 1.00 76.94 254 ASP A CA 1
ATOM 1883 C C . ASP A 1 254 ? 23.525 53.394 37.089 1.00 76.94 254 ASP A C 1
ATOM 1885 O O . ASP A 1 254 ? 23.549 53.714 38.281 1.00 76.94 254 ASP A O 1
ATOM 1889 N N . VAL A 1 255 ? 23.442 54.311 36.116 1.00 79.19 255 VAL A N 1
ATOM 1890 C CA . VAL A 1 255 ? 23.353 55.759 36.385 1.00 79.19 255 VAL A CA 1
ATOM 1891 C C . VAL A 1 255 ? 22.066 56.096 37.148 1.00 79.19 255 VAL A C 1
ATOM 1893 O O . VAL A 1 255 ? 22.114 56.805 38.152 1.00 79.19 255 VAL A O 1
ATOM 1896 N N . LEU A 1 256 ? 20.921 55.532 36.742 1.00 76.38 256 LEU A N 1
ATOM 1897 C CA . LEU A 1 256 ? 19.637 55.761 37.417 1.00 76.38 256 LEU A CA 1
ATOM 1898 C C . LEU A 1 256 ? 19.626 55.216 38.856 1.00 76.38 256 LEU A C 1
ATOM 1900 O O . LEU A 1 256 ? 19.049 55.828 39.755 1.00 76.38 256 LEU A O 1
ATOM 1904 N N . LYS A 1 257 ? 20.276 54.070 39.089 1.00 73.69 257 LYS A N 1
ATOM 1905 C CA . LYS A 1 257 ? 20.364 53.439 40.413 1.00 73.69 257 LYS A CA 1
ATOM 1906 C C . LYS A 1 257 ? 21.277 54.214 41.362 1.00 73.69 257 LYS A C 1
ATOM 1908 O O . LYS A 1 257 ? 20.977 54.289 42.553 1.00 73.69 257 LYS A O 1
ATOM 1913 N N . SER A 1 258 ? 22.350 54.811 40.841 1.00 74.00 258 SER A N 1
ATOM 1914 C CA . SER A 1 258 ? 23.207 55.722 41.605 1.00 74.00 258 SER A CA 1
ATOM 1915 C C . SER A 1 258 ? 22.426 56.953 42.079 1.00 74.00 258 SER A C 1
ATOM 1917 O O . SER A 1 258 ? 22.504 57.301 43.256 1.00 74.00 258 SER A O 1
ATOM 1919 N N . GLU A 1 259 ? 21.610 57.555 41.207 1.00 68.31 259 GLU A N 1
ATOM 1920 C CA . GLU A 1 259 ? 20.798 58.735 41.542 1.00 68.31 259 GLU A CA 1
ATOM 1921 C C . GLU A 1 259 ? 19.739 58.429 42.621 1.00 68.31 259 GLU A C 1
ATOM 1923 O O . GLU A 1 259 ? 19.544 59.206 43.558 1.00 68.31 259 GLU A O 1
ATOM 1928 N N . LEU A 1 260 ? 19.102 57.252 42.542 1.00 65.12 260 LEU A N 1
ATOM 1929 C CA . LEU A 1 260 ? 18.098 56.808 43.519 1.00 65.12 260 LEU A CA 1
ATOM 1930 C C . LEU A 1 260 ? 18.713 56.492 44.892 1.00 65.12 260 LEU A C 1
ATOM 1932 O O . LEU A 1 260 ? 18.091 56.724 45.928 1.00 65.12 260 LEU A O 1
ATOM 1936 N N . ASN A 1 261 ? 19.948 55.979 44.909 1.00 61.38 261 ASN A N 1
ATOM 1937 C CA . ASN A 1 261 ? 20.651 55.679 46.151 1.00 61.38 261 ASN A CA 1
ATOM 1938 C C . ASN A 1 261 ? 21.021 56.965 46.907 1.00 61.38 261 ASN A C 1
ATOM 1940 O O . ASN A 1 261 ? 20.910 56.982 48.125 1.00 61.38 261 ASN A O 1
ATOM 1944 N N . ILE A 1 262 ? 21.358 58.060 46.205 1.00 62.25 262 ILE A N 1
ATOM 1945 C CA . ILE A 1 262 ? 21.611 59.375 46.830 1.00 62.25 262 ILE A CA 1
ATOM 1946 C C . ILE A 1 262 ? 20.337 59.966 47.458 1.00 62.25 262 ILE A C 1
ATOM 1948 O O . ILE A 1 262 ? 20.414 60.608 48.506 1.00 62.25 262 ILE A O 1
ATOM 1952 N N . GLN A 1 263 ? 19.160 59.730 46.867 1.00 60.06 263 GLN A N 1
ATOM 1953 C CA . GLN A 1 263 ? 17.887 60.174 47.451 1.00 60.06 263 GLN A CA 1
ATOM 1954 C C . GLN A 1 263 ? 17.490 59.371 48.700 1.00 60.06 263 GLN A C 1
ATOM 1956 O O . GLN A 1 263 ? 16.965 59.951 49.653 1.00 60.06 263 GLN A O 1
ATOM 1961 N N . ASN A 1 264 ? 17.776 58.066 48.743 1.00 55.94 264 ASN A N 1
ATOM 1962 C CA . ASN A 1 264 ? 17.435 57.226 49.895 1.00 55.94 264 ASN A CA 1
ATOM 1963 C C . ASN A 1 264 ? 18.349 57.451 51.111 1.00 55.94 264 ASN A C 1
ATOM 1965 O O . ASN A 1 264 ? 17.855 57.394 52.238 1.00 55.94 264 ASN A O 1
ATOM 1969 N N . THR A 1 265 ? 19.631 57.806 50.934 1.00 53.31 265 THR A N 1
ATOM 1970 C CA . THR A 1 265 ? 20.516 58.145 52.073 1.00 53.31 265 THR A CA 1
ATOM 1971 C C . THR A 1 265 ? 20.078 59.396 52.839 1.00 53.31 265 THR A C 1
ATOM 1973 O O . THR A 1 265 ? 20.559 59.627 53.946 1.00 53.31 265 THR A O 1
ATOM 1976 N N . VAL A 1 266 ? 19.167 60.199 52.281 1.00 55.28 266 VAL A N 1
ATOM 1977 C CA . VAL A 1 266 ? 18.603 61.383 52.946 1.00 55.28 266 VAL A CA 1
ATOM 1978 C C . VAL A 1 266 ? 17.350 61.042 53.768 1.00 55.28 266 VAL A C 1
ATOM 1980 O O . VAL A 1 266 ? 17.015 61.796 54.678 1.00 55.28 266 VAL A O 1
ATOM 1983 N N . ASN A 1 267 ? 16.673 59.914 53.509 1.00 53.66 267 ASN A N 1
ATOM 1984 C CA . ASN A 1 267 ? 15.302 59.698 53.992 1.00 53.66 267 ASN A CA 1
ATOM 1985 C C . ASN A 1 267 ? 15.114 58.575 55.032 1.00 53.66 267 ASN A C 1
ATOM 1987 O O . ASN A 1 267 ? 14.013 58.426 55.551 1.00 53.66 267 ASN A O 1
ATOM 1991 N N . GLU A 1 268 ? 16.146 57.800 55.379 1.00 48.75 268 GLU A N 1
ATOM 1992 C CA . GLU A 1 268 ? 15.995 56.639 56.280 1.00 48.75 268 GLU A CA 1
ATOM 1993 C C . GLU A 1 268 ? 16.764 56.781 57.606 1.00 48.75 268 GLU A C 1
ATOM 1995 O O . GLU A 1 268 ? 17.396 55.859 58.113 1.00 48.75 268 GLU A O 1
ATOM 2000 N N . SER A 1 269 ? 16.685 57.970 58.204 1.00 54.94 269 SER A N 1
ATOM 2001 C CA . SER A 1 269 ? 17.007 58.206 59.615 1.00 54.94 269 SER A CA 1
ATOM 2002 C C . SER A 1 269 ? 15.738 58.393 60.450 1.00 54.94 269 SER A C 1
ATOM 2004 O O . SER A 1 269 ? 15.651 59.307 61.262 1.00 54.94 269 SER A O 1
ATOM 2006 N N . GLN A 1 270 ? 14.729 57.531 60.292 1.00 47.78 270 GLN A N 1
ATOM 2007 C CA . GLN A 1 270 ? 13.671 57.417 61.296 1.00 47.78 270 GLN A CA 1
ATOM 2008 C C . GLN A 1 270 ? 13.015 56.035 61.312 1.00 47.78 270 GLN A C 1
ATOM 2010 O O . GLN A 1 270 ? 12.351 55.659 60.355 1.00 47.78 270 GLN A O 1
ATOM 2015 N N . LYS A 1 271 ? 13.071 55.442 62.516 1.00 37.41 271 LYS A N 1
ATOM 2016 C CA . LYS A 1 271 ? 11.997 54.681 63.177 1.00 37.41 271 LYS A CA 1
ATOM 2017 C C . LYS A 1 271 ? 11.703 53.279 62.660 1.00 37.41 271 LYS A C 1
ATOM 2019 O O . LYS A 1 271 ? 11.778 52.999 61.481 1.00 37.41 271 LYS A O 1
ATOM 2024 N N . GLU A 1 272 ? 11.217 52.355 63.470 1.00 39.62 272 GLU A N 1
ATOM 2025 C CA . GLU A 1 272 ? 11.214 52.064 64.911 1.00 39.62 272 GLU A CA 1
ATOM 2026 C C . GLU A 1 272 ? 10.567 50.666 64.955 1.00 39.62 272 GLU A C 1
ATOM 2028 O O . GLU A 1 272 ? 9.770 50.310 64.086 1.00 39.62 272 GLU A O 1
ATOM 2033 N N . TYR A 1 273 ? 10.952 49.859 65.936 1.00 42.59 273 TYR A N 1
ATOM 2034 C CA . TYR A 1 273 ? 10.409 48.527 66.215 1.00 42.59 273 TYR A CA 1
ATOM 2035 C C . TYR A 1 273 ? 8.889 48.545 66.416 1.00 42.59 273 TYR A C 1
ATOM 2037 O O . TYR A 1 273 ? 8.361 49.591 66.755 1.00 42.59 273 TYR A O 1
ATOM 2045 N N . PHE A 1 274 ? 8.223 47.387 66.336 1.00 34.78 274 PHE A N 1
ATOM 2046 C CA . PHE A 1 274 ? 7.452 46.819 67.457 1.00 34.78 274 PHE A CA 1
ATOM 2047 C C . PHE A 1 274 ? 7.028 45.365 67.152 1.00 34.78 274 PHE A C 1
ATOM 2049 O O . PHE A 1 274 ? 6.448 45.106 66.104 1.00 34.78 274 PHE A O 1
ATOM 2056 N N . PHE A 1 275 ? 7.370 44.495 68.116 1.00 45.97 275 PHE A N 1
ATOM 2057 C CA . PHE A 1 275 ? 6.904 43.140 68.481 1.00 45.97 275 PHE A CA 1
ATOM 2058 C C . PHE A 1 275 ? 6.542 42.104 67.407 1.00 45.97 275 PHE A C 1
ATOM 2060 O O . PHE A 1 275 ? 5.491 42.239 66.748 1.00 45.97 275 PHE A O 1
#

pLDDT: mean 72.16, std 17.96, range [30.53, 97.25]